Protein AF-0000000084485499 (afdb_homodimer)

InterPro domains:
  IPR005336 Mitochondrial pyruvate carrier [PF03650] (15-105)

Solvent-accessible surface area (backbone atoms only — not comparable to full-atom values): 11279 Å² total; per-residue (Å²): 114,69,62,60,54,50,49,53,51,50,48,50,62,62,28,68,67,45,47,49,42,67,71,29,65,80,43,48,49,31,56,44,50,41,38,48,33,54,26,46,53,68,48,66,79,50,66,47,87,4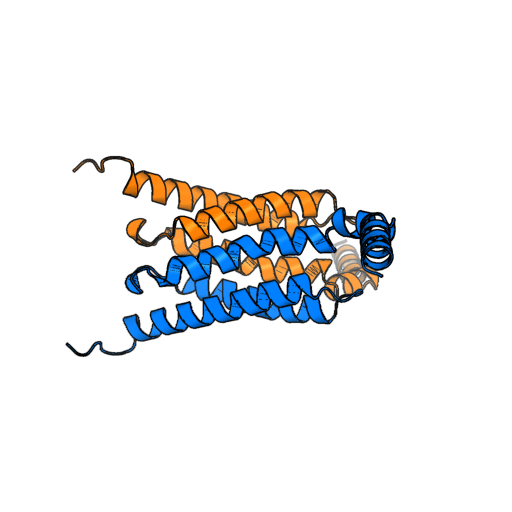0,57,55,65,58,48,37,53,28,49,32,54,33,20,54,53,44,27,53,48,21,65,68,38,89,76,64,32,63,65,37,24,52,41,23,49,51,26,30,53,38,29,50,52,51,46,48,44,36,45,46,66,74,72,37,86,72,84,122,113,69,62,60,55,50,49,52,50,51,48,50,62,62,28,69,68,46,49,50,43,69,72,29,63,79,43,48,48,32,56,44,51,40,38,48,33,52,27,46,53,67,49,64,80,50,65,49,88,40,59,55,65,58,47,36,52,26,49,32,54,32,21,54,53,44,28,54,47,21,64,68,40,90,75,65,32,63,67,35,25,52,40,22,50,49,26,28,54,38,29,50,53,52,47,50,44,35,45,47,66,73,71,37,87,73,82,122

pLDDT: mean 92.03, std 8.95, range [44.16, 98.88]

Nearest PDB structures (foldseek):
  3ncb-assembly1_A  TM=6.439E-01  e=5.372E+00  Homo sapiens
  3ncc-assembly1_A  TM=6.278E-01  e=5.372E+00  Homo sapiens
  3ncb-assembly1_A  TM=6.442E-01  e=5.372E+00  Homo sapiens
  3ncc-assembly1_A  TM=6.282E-01  e=5.372E+00  Homo sapiens

Foldseek 3Di:
DVVVVVVVVVCVCVPPVNVVCCVDCLNVVLVVLLVQLVVLVVCPPPQLVPQDLVVLVVLLVVLVVQLVVQCPDVPRRVSNNVSSVSSNVSSVVSNVSNCCVPPNDDDD/DVVVVVVVVVCVCVPPVNVVCCVDCLNVVLVVLLVQLVVLVVCPPPQLVPQDLVVLVVLLVVLVVQLVVQCPDVPRRVSNNVSSVSSNVSSVVSNVSNCCVPPNDDDD

Organism: NCBI:txid1629725

Radius of gyration: 21.31 Å; Cα contacts (8 Å, |Δi|>4): 234; chains: 2; bounding box: 69×62×53 Å

Structure (mmCIF, N/CA/C/O backbone):
data_AF-0000000084485499-model_v1
#
loop_
_entity.id
_entity.type
_entity.pdbx_description
1 polymer 'Mitochondrial pyruvate carrier'
#
loop_
_atom_site.group_PDB
_atom_site.id
_atom_site.type_symbol
_atom_site.label_atom_id
_atom_site.label_alt_id
_atom_site.label_comp_id
_atom_site.label_asym_id
_atom_site.label_entity_id
_atom_site.label_seq_id
_atom_site.pdbx_PDB_ins_code
_atom_site.Cartn_x
_atom_site.Cartn_y
_atom_site.Cartn_z
_atom_site.occupancy
_atom_site.B_iso_or_equiv
_atom_site.auth_seq_id
_atom_site.auth_comp_id
_atom_site.auth_asym_id
_atom_site.auth_atom_id
_atom_site.pdbx_PDB_model_num
ATOM 1 N N . MET A 1 1 ? -35.5 -26.719 9.531 1 59.72 1 MET A N 1
ATOM 2 C CA . MET A 1 1 ? -35 -26.078 8.328 1 59.72 1 MET A CA 1
ATOM 3 C C . MET A 1 1 ? -33.719 -25.281 8.641 1 59.72 1 MET A C 1
ATOM 5 O O . MET A 1 1 ? -32.781 -25.312 7.871 1 59.72 1 MET A O 1
ATOM 9 N N . SER A 1 2 ? -33.688 -24.703 9.836 1 73.06 2 SER A N 1
ATOM 10 C CA . SER A 1 2 ? -32.594 -23.859 10.305 1 73.06 2 SER A CA 1
ATOM 11 C C . SER A 1 2 ? -31.359 -24.703 10.648 1 73.06 2 SER A C 1
ATOM 13 O O . SER A 1 2 ? -30.234 -24.312 10.312 1 73.06 2 SER A O 1
ATOM 15 N N . ALA A 1 3 ? -31.656 -25.891 10.969 1 80.94 3 ALA A N 1
ATOM 16 C CA . ALA A 1 3 ? -30.562 -26.766 11.375 1 80.94 3 ALA A CA 1
ATOM 17 C C . ALA A 1 3 ? -29.766 -27.234 10.164 1 80.94 3 ALA A C 1
ATOM 19 O O . ALA A 1 3 ? -28.531 -27.328 10.219 1 80.94 3 ALA A O 1
ATOM 20 N N . ARG A 1 4 ? -30.469 -27.547 9.07 1 82.44 4 ARG A N 1
ATOM 21 C CA . ARG A 1 4 ? -29.812 -28 7.855 1 82.44 4 ARG A CA 1
ATOM 22 C C . ARG A 1 4 ? -28.938 -26.891 7.258 1 82.44 4 ARG A C 1
ATOM 24 O O . ARG A 1 4 ? -27.828 -27.156 6.805 1 82.44 4 ARG A O 1
ATOM 31 N N . LEU A 1 5 ? -29.531 -25.703 7.297 1 83.81 5 LEU A N 1
ATOM 32 C CA . LEU A 1 5 ? -28.75 -24.562 6.801 1 83.81 5 LEU A CA 1
ATOM 33 C C . LEU A 1 5 ? -27.516 -24.344 7.652 1 83.81 5 LEU A C 1
ATOM 35 O O . LEU A 1 5 ? -26.438 -24.062 7.121 1 83.81 5 LEU A O 1
ATOM 39 N N . GLY A 1 6 ? -27.578 -24.5 8.875 1 82.5 6 GLY A N 1
ATOM 40 C CA . GLY A 1 6 ? -26.438 -24.344 9.773 1 82.5 6 GLY A CA 1
ATOM 41 C C . GLY A 1 6 ? -25.344 -25.359 9.523 1 82.5 6 GLY A C 1
ATOM 42 O O . GLY A 1 6 ? -24.156 -25 9.523 1 82.5 6 GLY A O 1
ATOM 43 N N . ARG A 1 7 ? -25.766 -26.578 9.336 1 84.06 7 ARG A N 1
ATOM 44 C CA . ARG A 1 7 ? -24.781 -27.625 9.07 1 84.06 7 ARG A CA 1
ATOM 45 C C . ARG A 1 7 ? -24.078 -27.391 7.742 1 84.06 7 ARG A C 1
ATOM 47 O O . ARG A 1 7 ? -22.859 -27.609 7.633 1 84.06 7 ARG A O 1
ATOM 54 N N . LYS A 1 8 ? -24.797 -27.062 6.734 1 86.31 8 LYS A N 1
ATOM 55 C CA . LYS A 1 8 ? -24.219 -26.766 5.43 1 86.31 8 LYS A CA 1
ATOM 56 C C . LYS A 1 8 ? -23.156 -25.672 5.527 1 86.31 8 LYS A C 1
ATOM 58 O O . LYS A 1 8 ? -22.109 -25.75 4.879 1 86.31 8 LYS A O 1
ATOM 63 N N . LEU A 1 9 ? -23.5 -24.703 6.336 1 83.31 9 LEU A N 1
ATOM 64 C CA . LEU A 1 9 ? -22.562 -23.609 6.531 1 83.31 9 LEU A CA 1
ATOM 65 C C . LEU A 1 9 ? -21.281 -24.094 7.223 1 83.31 9 LEU A C 1
ATOM 67 O O . LEU A 1 9 ? -20.188 -23.734 6.824 1 83.31 9 LEU A O 1
ATOM 71 N N . VAL A 1 10 ? -21.547 -24.859 8.156 1 83.81 10 VAL A N 1
ATOM 72 C CA . VAL A 1 10 ? -20.422 -25.406 8.898 1 83.81 10 VAL A CA 1
ATOM 73 C C . VAL A 1 10 ? -19.578 -26.297 7.988 1 83.81 10 VAL A C 1
ATOM 75 O O . VAL A 1 10 ? -18.344 -26.25 8.031 1 83.81 10 VAL A O 1
ATOM 78 N N . ASP A 1 11 ? -20.188 -27.094 7.133 1 85.06 11 ASP A N 1
ATOM 79 C CA . ASP A 1 11 ? -19.484 -27.953 6.195 1 85.06 11 ASP A CA 1
ATOM 80 C C . ASP A 1 11 ? -18.703 -27.125 5.172 1 85.06 11 ASP A C 1
ATOM 82 O O . ASP A 1 11 ? -17.594 -27.5 4.789 1 85.06 11 ASP A O 1
ATOM 86 N N . HIS A 1 12 ? -19.344 -26.188 4.766 1 82.94 12 HIS A N 1
ATOM 87 C CA . HIS A 1 12 ? -18.656 -25.297 3.83 1 82.94 12 HIS A CA 1
ATOM 88 C C . HIS A 1 12 ? -17.406 -24.688 4.465 1 82.94 12 HIS A C 1
ATOM 90 O O . HIS A 1 12 ? -16.344 -24.672 3.852 1 82.94 12 HIS A O 1
ATOM 96 N N . LEU A 1 13 ? -17.531 -24.281 5.668 1 78.44 13 LEU A N 1
ATOM 97 C CA . LEU A 1 13 ? -16.422 -23.641 6.375 1 78.44 13 LEU A CA 1
ATOM 98 C C . LEU A 1 13 ? -15.312 -24.656 6.656 1 78.44 13 LEU A C 1
ATOM 100 O O . LEU A 1 13 ? -14.141 -24.281 6.73 1 78.44 13 LEU A O 1
ATOM 104 N N . LYS A 1 14 ? -15.711 -25.797 6.676 1 83.25 14 LYS A N 1
ATOM 105 C CA . LYS A 1 14 ? -14.734 -26.828 7 1 83.25 14 LYS A CA 1
ATOM 106 C C . LYS A 1 14 ? -14.211 -27.516 5.734 1 83.25 14 LYS A C 1
ATOM 108 O O . LYS A 1 14 ? -13.32 -28.359 5.801 1 83.25 14 LYS A O 1
ATOM 113 N N . SER A 1 15 ? -14.758 -27.141 4.73 1 87.31 15 SER A N 1
ATOM 114 C CA . SER A 1 15 ? -14.328 -27.766 3.486 1 87.31 15 SER A CA 1
ATOM 115 C C . SER A 1 15 ? -12.836 -27.531 3.236 1 87.31 15 SER A C 1
ATOM 117 O O . SER A 1 15 ? -12.266 -26.562 3.74 1 87.31 15 SER A O 1
ATOM 119 N N . LYS A 1 16 ? -12.18 -28.422 2.582 1 88.62 16 LYS A N 1
ATOM 120 C CA . LYS A 1 16 ? -10.766 -28.312 2.221 1 88.62 16 LYS A CA 1
ATOM 121 C C . LYS A 1 16 ? -10.5 -27.078 1.377 1 88.62 16 LYS A C 1
ATOM 123 O O . LYS A 1 16 ? -9.484 -26.406 1.556 1 88.62 16 LYS A O 1
ATOM 128 N N . GLU A 1 17 ? -11.414 -26.797 0.523 1 84.81 17 GLU A N 1
ATOM 129 C CA . GLU A 1 17 ? -11.281 -25.641 -0.339 1 84.81 17 GLU A CA 1
ATOM 130 C C . GLU A 1 17 ? -11.227 -24.344 0.481 1 84.81 17 GLU A C 1
ATOM 132 O O . GLU A 1 17 ? -10.391 -23.469 0.226 1 84.81 17 GLU A O 1
ATOM 137 N N . PHE A 1 18 ? -12.102 -24.281 1.41 1 83.31 18 PHE A N 1
ATOM 138 C CA . PHE A 1 18 ? -12.156 -23.094 2.256 1 83.31 18 PHE A CA 1
ATOM 139 C C . PHE A 1 18 ? -10.906 -22.984 3.129 1 83.31 18 PHE A C 1
ATOM 141 O O . PHE A 1 18 ? -10.328 -21.922 3.275 1 83.31 18 PHE A O 1
ATOM 148 N N . ARG A 1 19 ? -10.492 -23.984 3.666 1 83.62 19 ARG A N 1
ATOM 149 C CA . ARG A 1 19 ? -9.281 -24 4.48 1 83.62 19 ARG A CA 1
ATOM 150 C C . ARG A 1 19 ? -8.07 -23.578 3.66 1 83.62 19 ARG A C 1
ATOM 152 O O . ARG A 1 19 ? -7.238 -22.797 4.125 1 83.62 19 ARG A O 1
ATOM 159 N N . ASN A 1 20 ? -7.996 -24.062 2.484 1 87.31 20 ASN A N 1
ATOM 160 C CA . ASN A 1 20 ? -6.891 -23.703 1.608 1 87.31 20 ASN A CA 1
ATOM 161 C C . ASN A 1 20 ? -6.918 -22.219 1.26 1 87.31 20 ASN A C 1
ATOM 163 O O . ASN A 1 20 ? -5.871 -21.562 1.18 1 87.31 20 ASN A O 1
ATOM 167 N N . TYR A 1 21 ? -8.078 -21.797 1.002 1 84.5 21 TYR A N 1
ATOM 168 C CA . TYR A 1 21 ? -8.242 -20.375 0.732 1 84.5 21 TYR A CA 1
ATOM 169 C C . TYR A 1 21 ? -7.73 -19.547 1.899 1 84.5 21 TYR A C 1
ATOM 171 O O . TYR A 1 21 ? -6.961 -18.594 1.707 1 84.5 21 TYR A O 1
ATOM 179 N N . LEU A 1 22 ? -8.102 -19.938 3.117 1 84.94 22 LEU A N 1
ATOM 180 C CA . LEU A 1 22 ? -7.719 -19.203 4.316 1 84.94 22 LEU A CA 1
ATOM 181 C C . LEU A 1 22 ? -6.211 -19.266 4.539 1 84.94 22 LEU A C 1
ATOM 183 O O . LEU A 1 22 ? -5.625 -18.359 5.125 1 84.94 22 LEU A O 1
ATOM 187 N N . MET A 1 23 ? -5.641 -20.172 3.977 1 84.12 23 MET A N 1
ATOM 188 C CA . MET A 1 23 ? -4.207 -20.359 4.184 1 84.12 23 MET A CA 1
ATOM 189 C C . MET A 1 23 ? -3.414 -19.812 3 1 84.12 23 MET A C 1
ATOM 191 O O . MET A 1 23 ? -2.182 -19.844 2.998 1 84.12 23 MET A O 1
ATOM 195 N N . SER A 1 24 ? -4.176 -19.219 2.084 1 83.06 24 SER A N 1
ATOM 196 C CA . SER A 1 24 ? -3.498 -18.766 0.876 1 83.06 24 SER A CA 1
ATOM 197 C C . SER A 1 24 ? -3.232 -17.25 0.928 1 83.06 24 SER A C 1
ATOM 199 O O . SER A 1 24 ? -3.783 -16.547 1.776 1 83.06 24 SER A O 1
ATOM 201 N N . THR A 1 25 ? -2.416 -16.859 -0.043 1 81.25 25 THR A N 1
ATOM 202 C CA . THR A 1 25 ? -2.15 -15.438 -0.238 1 81.25 25 THR A CA 1
ATOM 203 C C . THR A 1 25 ? -3.371 -14.734 -0.828 1 81.25 25 THR A C 1
ATOM 205 O O . THR A 1 25 ? -3.486 -13.516 -0.753 1 81.25 25 THR A O 1
ATOM 208 N N . HIS A 1 26 ? -4.227 -15.531 -1.401 1 87.06 26 HIS A N 1
ATOM 209 C CA . HIS A 1 26 ? -5.438 -14.938 -1.954 1 87.06 26 HIS A CA 1
ATOM 210 C C . HIS A 1 26 ? -6.309 -14.344 -0.854 1 87.06 26 HIS A C 1
ATOM 212 O O . HIS A 1 26 ? -7.047 -13.383 -1.092 1 87.06 26 HIS A O 1
ATOM 218 N N . PHE A 1 27 ? -6.207 -14.891 0.377 1 89 27 PHE A N 1
ATOM 219 C CA . PHE A 1 27 ? -6.957 -14.375 1.515 1 89 27 PHE A CA 1
ATOM 220 C C . PHE A 1 27 ? -6.125 -13.367 2.303 1 89 27 PHE A C 1
ATOM 222 O O . PHE A 1 27 ? -6.566 -12.242 2.545 1 89 27 PHE A O 1
ATOM 229 N N . TRP A 1 28 ? -4.926 -13.656 2.625 1 89.31 28 TRP A N 1
ATOM 230 C CA . TRP A 1 28 ? -4.125 -12.859 3.551 1 89.31 28 TRP A CA 1
ATOM 231 C C . TRP A 1 28 ? -3.582 -11.609 2.865 1 89.31 28 TRP A C 1
ATOM 233 O O . TRP A 1 28 ? -3.344 -10.594 3.518 1 89.31 28 TRP A O 1
ATOM 243 N N . GLY A 1 29 ? -3.303 -11.664 1.586 1 89.94 29 GLY A N 1
ATOM 244 C CA . GLY A 1 29 ? -2.893 -10.477 0.854 1 89.94 29 GLY A CA 1
ATOM 245 C C . GLY A 1 29 ? -3.861 -9.32 1.006 1 89.94 29 GLY A C 1
ATOM 246 O O . GLY A 1 29 ? -3.5 -8.266 1.53 1 89.94 29 GLY A O 1
ATOM 247 N N . PRO A 1 30 ? -5.043 -9.625 0.679 1 94 30 PRO A N 1
ATOM 248 C CA . PRO A 1 30 ? -6.066 -8.586 0.828 1 94 30 PRO A CA 1
ATOM 249 C C . PRO A 1 30 ? -6.254 -8.141 2.277 1 94 30 PRO A C 1
ATOM 251 O O . PRO A 1 30 ? -6.461 -6.957 2.543 1 94 30 PRO A O 1
ATOM 254 N N . LEU A 1 31 ? -6.145 -9.047 3.143 1 92.19 31 LEU A N 1
ATOM 255 C CA . LEU A 1 31 ? -6.309 -8.695 4.551 1 92.19 31 LEU A CA 1
ATOM 256 C C . LEU A 1 31 ? -5.238 -7.707 4.992 1 92.19 31 LEU A C 1
ATOM 258 O O . LEU A 1 31 ? -5.535 -6.727 5.684 1 92.19 31 LEU A O 1
ATOM 262 N N . ALA A 1 32 ? -4.086 -7.922 4.602 1 92.19 32 ALA A N 1
ATOM 263 C CA . ALA A 1 32 ? -2.996 -7 4.91 1 92.19 32 ALA A CA 1
ATOM 264 C C . ALA A 1 32 ? -3.227 -5.641 4.262 1 92.19 32 ALA A C 1
ATOM 266 O O . ALA A 1 32 ? -2.939 -4.602 4.863 1 92.19 32 ALA A O 1
ATOM 267 N N . ASN A 1 33 ? -3.814 -5.641 3.129 1 96.81 33 ASN A N 1
ATOM 268 C CA . ASN A 1 33 ? -4.074 -4.41 2.389 1 96.81 33 ASN A CA 1
ATOM 269 C C . ASN A 1 33 ? -5.164 -3.574 3.055 1 96.81 33 ASN A C 1
ATOM 271 O O . ASN A 1 33 ? -5.176 -2.35 2.93 1 96.81 33 ASN A O 1
ATOM 275 N N . TRP A 1 34 ? -6.055 -4.152 3.789 1 98 34 TRP A N 1
ATOM 276 C CA . TRP A 1 34 ? -7.184 -3.441 4.387 1 98 34 TRP A CA 1
ATOM 277 C C . TRP A 1 34 ? -6.699 -2.408 5.398 1 98 34 TRP A C 1
ATOM 279 O O . TRP A 1 34 ? -7.387 -1.422 5.664 1 98 34 TRP A O 1
ATOM 289 N N . GLY A 1 35 ? -5.547 -2.619 5.953 1 97 35 GLY A N 1
ATOM 290 C CA . GLY A 1 35 ? -4.996 -1.628 6.863 1 97 35 GLY A CA 1
ATOM 291 C C . GLY A 1 35 ? -4.879 -0.248 6.246 1 97 35 GLY A C 1
ATOM 292 O O . GLY A 1 35 ? -5.047 0.762 6.934 1 97 35 GLY A O 1
ATOM 293 N N . ILE A 1 36 ? -4.676 -0.171 5.023 1 97.62 36 ILE A N 1
ATOM 294 C CA . ILE A 1 36 ? -4.387 1.087 4.344 1 97.62 36 ILE A CA 1
ATOM 295 C C . ILE A 1 36 ? -5.676 1.886 4.168 1 97.62 36 ILE A C 1
ATOM 297 O O . ILE A 1 36 ? -5.754 3.049 4.57 1 97.62 36 ILE A O 1
ATOM 301 N N . PRO A 1 37 ? -6.707 1.259 3.674 1 98.56 37 PRO A N 1
ATOM 302 C CA . PRO A 1 37 ? -7.926 2.061 3.553 1 98.56 37 PRO A CA 1
ATOM 303 C C . PRO A 1 37 ? -8.531 2.426 4.906 1 98.56 37 PRO A C 1
ATOM 305 O O . PRO A 1 37 ? -9.125 3.496 5.055 1 98.56 37 PRO A O 1
ATOM 308 N N . LEU A 1 38 ? -8.391 1.615 5.875 1 98.19 38 LEU A N 1
ATOM 309 C CA . LEU A 1 38 ? -8.867 1.962 7.207 1 98.19 38 LEU A CA 1
ATOM 310 C C . LEU A 1 38 ? -8.102 3.158 7.766 1 98.19 38 LEU A C 1
ATOM 312 O O . LEU A 1 38 ? -8.703 4.066 8.352 1 98.19 38 LEU A O 1
ATOM 316 N N . ALA A 1 39 ? -6.855 3.148 7.574 1 98.12 39 ALA A N 1
ATOM 317 C CA . ALA A 1 39 ? -6.047 4.285 8.008 1 98.12 39 ALA A CA 1
ATOM 318 C C . ALA A 1 39 ? -6.434 5.551 7.246 1 98.12 39 ALA A C 1
ATOM 320 O O . ALA A 1 39 ? -6.504 6.637 7.828 1 98.12 39 ALA A O 1
ATOM 321 N N . ALA A 1 40 ? -6.648 5.426 5.949 1 98.5 40 ALA A N 1
ATOM 322 C CA . ALA A 1 40 ? -7.043 6.574 5.141 1 98.5 40 ALA A CA 1
ATOM 323 C C . ALA A 1 40 ? -8.359 7.168 5.629 1 98.5 40 ALA A C 1
ATOM 325 O O . ALA A 1 40 ? -8.492 8.391 5.75 1 98.5 40 ALA A O 1
ATOM 326 N N . ILE A 1 41 ? -9.305 6.352 5.918 1 98.5 41 ILE A N 1
ATOM 327 C CA . ILE A 1 41 ? -10.609 6.789 6.398 1 98.5 41 ILE A CA 1
ATOM 328 C C . ILE A 1 41 ? -10.469 7.426 7.777 1 98.5 41 ILE A C 1
ATOM 330 O O . ILE A 1 41 ? -11.055 8.469 8.047 1 98.5 41 ILE A O 1
ATOM 334 N N . ALA A 1 42 ? -9.695 6.84 8.586 1 97.88 42 ALA A N 1
ATOM 335 C CA . ALA A 1 42 ? -9.461 7.398 9.914 1 97.88 42 ALA A CA 1
ATOM 336 C C . ALA A 1 42 ? -8.828 8.781 9.82 1 97.88 42 ALA A C 1
ATOM 338 O O . ALA A 1 42 ? -9.016 9.617 10.719 1 97.88 42 ALA A O 1
ATOM 339 N N . ASP A 1 43 ? -8.148 9.109 8.766 1 97.75 43 ASP A N 1
ATOM 340 C CA . ASP A 1 43 ? -7.461 10.383 8.57 1 97.75 43 ASP A CA 1
ATOM 341 C C . ASP A 1 43 ? -8.406 11.445 8.016 1 97.75 43 ASP A C 1
ATOM 343 O O . ASP A 1 43 ? -8.023 12.602 7.855 1 97.75 43 ASP A O 1
ATOM 347 N N . PHE A 1 44 ? -9.68 11.102 7.777 1 97 44 PHE A N 1
ATOM 348 C CA . PHE A 1 44 ? -10.633 12.062 7.23 1 97 44 PHE A CA 1
ATOM 349 C C . PHE A 1 44 ? -10.883 13.195 8.219 1 97 44 PHE A C 1
ATOM 351 O O . PHE A 1 44 ? -11.203 14.312 7.816 1 97 44 PHE A O 1
ATOM 358 N N . ARG A 1 45 ? -10.672 12.984 9.438 1 95.75 45 ARG A N 1
ATOM 359 C CA . ARG A 1 45 ? -10.984 13.984 10.453 1 95.75 45 ARG A CA 1
ATOM 360 C C . ARG A 1 45 ? -9.812 14.93 10.68 1 95.75 45 ARG A C 1
ATOM 362 O O . ARG A 1 45 ? -9.945 15.945 11.352 1 95.75 45 ARG A O 1
ATOM 369 N N . ASN A 1 46 ? -8.703 14.555 10.117 1 96.38 46 ASN A N 1
ATOM 370 C CA . ASN A 1 46 ? -7.531 15.414 10.266 1 96.38 46 ASN A CA 1
ATOM 371 C C . ASN A 1 46 ? -7.656 16.672 9.414 1 96.38 46 ASN A C 1
ATOM 373 O O . ASN A 1 46 ? -8.352 16.672 8.391 1 96.38 46 ASN A O 1
ATOM 377 N N . ASP A 1 47 ? -7.004 17.75 9.859 1 97.19 47 ASP A N 1
ATOM 378 C CA . ASP A 1 47 ? -6.875 18.938 9.039 1 97.19 47 ASP A CA 1
ATOM 379 C C . ASP A 1 47 ? -6.184 18.625 7.711 1 97.19 47 ASP A C 1
ATOM 381 O O . ASP A 1 47 ? -5.203 17.875 7.68 1 97.19 47 ASP A O 1
ATOM 385 N N . PRO A 1 48 ? -6.688 19.172 6.598 1 97.12 48 PRO A N 1
ATOM 386 C CA . PRO A 1 48 ? -6.121 18.859 5.281 1 97.12 48 PRO A CA 1
ATOM 387 C C . PRO A 1 48 ? -4.672 19.328 5.141 1 97.12 48 PRO A C 1
ATOM 389 O O . PRO A 1 48 ? -3.949 18.844 4.266 1 97.12 48 PRO A O 1
ATOM 392 N N . LYS A 1 49 ? -4.258 20.234 5.961 1 95.38 49 LYS A N 1
ATOM 393 C CA . LYS A 1 49 ? -2.879 20.703 5.883 1 95.38 49 LYS A CA 1
ATOM 394 C C . LYS A 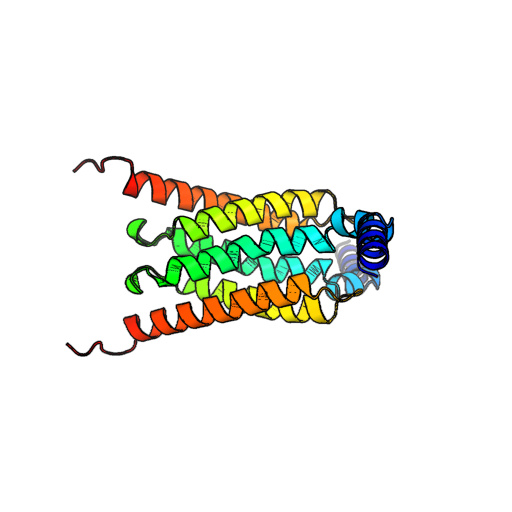1 49 ? -1.896 19.578 6.199 1 95.38 49 LYS A C 1
ATOM 396 O O . LYS A 1 49 ? -0.704 19.688 5.906 1 95.38 49 LYS A O 1
ATOM 401 N N . PHE A 1 50 ? -2.363 18.453 6.777 1 95 50 PHE A N 1
ATOM 402 C CA . PHE A 1 50 ? -1.488 17.375 7.199 1 95 50 PHE A CA 1
ATOM 403 C C . PHE A 1 50 ? -1.421 16.281 6.137 1 95 50 PHE A C 1
ATOM 405 O O . PHE A 1 50 ? -0.684 15.305 6.281 1 95 50 PHE A O 1
ATOM 412 N N . ILE A 1 51 ? -2.098 16.438 5.094 1 96.81 51 ILE A N 1
ATOM 413 C CA . ILE A 1 51 ? -2.146 15.406 4.066 1 96.81 51 ILE A CA 1
ATOM 414 C C . ILE A 1 51 ? -0.882 15.461 3.213 1 96.81 51 ILE A C 1
ATOM 416 O O . ILE A 1 51 ? -0.497 16.531 2.738 1 96.81 51 ILE A O 1
ATOM 420 N N . SER A 1 52 ? -0.228 14.312 3.033 1 97.38 52 SER A N 1
ATOM 421 C CA . SER A 1 52 ? 0.872 14.219 2.078 1 97.38 52 SER A CA 1
ATOM 422 C C . SER A 1 52 ? 0.356 13.977 0.663 1 97.38 52 SER A C 1
ATOM 424 O O . SER A 1 52 ? -0.14 12.898 0.351 1 97.38 52 SER A O 1
ATOM 426 N N . GLY A 1 53 ? 0.562 14.945 -0.189 1 96.88 53 GLY A N 1
ATOM 427 C CA . GLY A 1 53 ? 0.142 14.797 -1.573 1 96.88 53 GLY A CA 1
ATOM 428 C C . GLY A 1 53 ? 0.871 13.688 -2.303 1 96.88 53 GLY A C 1
ATOM 429 O O . GLY A 1 53 ? 0.264 12.945 -3.074 1 96.88 53 GLY A O 1
ATOM 430 N N . LYS A 1 54 ? 2.129 13.562 -2.023 1 97.06 54 LYS A N 1
ATOM 431 C CA . LYS A 1 54 ? 2.949 12.539 -2.664 1 97.06 54 LYS A CA 1
ATOM 432 C C . LYS A 1 54 ? 2.463 11.141 -2.301 1 97.06 54 LYS A C 1
ATOM 434 O O . LYS A 1 54 ? 2.26 10.305 -3.182 1 97.06 54 LYS A O 1
ATOM 439 N N . MET A 1 55 ? 2.268 10.891 -1.021 1 98.19 55 MET A N 1
ATOM 440 C CA . MET A 1 55 ? 1.815 9.586 -0.559 1 98.19 55 MET A CA 1
ATOM 441 C C . MET A 1 55 ? 0.412 9.281 -1.072 1 98.19 55 MET A C 1
ATOM 443 O O . MET A 1 55 ? 0.126 8.156 -1.481 1 98.19 55 MET A O 1
ATOM 447 N N . THR A 1 56 ? -0.464 10.273 -1.068 1 98.69 56 THR A N 1
ATOM 448 C CA . THR A 1 56 ? -1.838 10.094 -1.523 1 98.69 56 THR A CA 1
ATOM 449 C C . THR A 1 56 ? -1.872 9.719 -3.002 1 98.69 56 THR A C 1
ATOM 451 O O . THR A 1 56 ? -2.578 8.789 -3.395 1 98.69 56 THR A O 1
ATOM 454 N N . VAL A 1 57 ? -1.085 10.43 -3.805 1 98.44 57 VAL A N 1
ATOM 455 C CA . VAL A 1 57 ? -1.026 10.117 -5.227 1 98.44 57 VAL A CA 1
ATOM 456 C C . VAL A 1 57 ? -0.469 8.703 -5.426 1 98.44 57 VAL A C 1
ATOM 458 O O . VAL A 1 57 ? -1.001 7.926 -6.219 1 98.44 57 VAL A O 1
ATOM 461 N N . ALA A 1 58 ? 0.539 8.359 -4.719 1 98.12 58 ALA A N 1
ATOM 462 C CA . ALA A 1 58 ? 1.125 7.027 -4.812 1 98.12 58 ALA A CA 1
ATOM 463 C C . ALA A 1 58 ? 0.098 5.953 -4.473 1 98.12 58 ALA A C 1
ATOM 465 O O . ALA A 1 58 ? -0.003 4.938 -5.168 1 98.12 58 ALA A O 1
ATOM 466 N N . LEU A 1 59 ? -0.698 6.203 -3.469 1 98.75 59 LEU A N 1
ATOM 467 C CA . LEU A 1 59 ? -1.67 5.211 -3.018 1 98.75 59 LEU A CA 1
ATOM 468 C C . LEU A 1 59 ? -2.848 5.129 -3.982 1 98.75 59 LEU A C 1
ATOM 470 O O . LEU A 1 59 ? -3.438 4.062 -4.156 1 98.75 59 LEU A O 1
ATOM 474 N N . CYS A 1 60 ? -3.182 6.211 -4.613 1 98.62 60 CYS A N 1
ATOM 475 C CA . CYS A 1 60 ? -4.195 6.176 -5.66 1 98.62 60 CYS A CA 1
ATOM 476 C C . CYS A 1 60 ? -3.746 5.305 -6.824 1 98.62 60 CYS A C 1
ATOM 478 O O . CYS A 1 60 ? -4.488 4.426 -7.273 1 98.62 60 CYS A O 1
ATOM 480 N N . LEU A 1 61 ? -2.576 5.52 -7.273 1 98 61 LEU A N 1
ATOM 481 C CA . LEU A 1 61 ? -2.051 4.754 -8.398 1 98 61 LEU A CA 1
ATOM 482 C C . LEU A 1 61 ? -1.911 3.279 -8.031 1 98 61 LEU A C 1
ATOM 484 O O . LEU A 1 61 ? -2.299 2.402 -8.805 1 98 61 LEU A O 1
ATOM 488 N N . TYR A 1 62 ? -1.399 3.098 -6.824 1 98.12 62 TYR A N 1
ATOM 489 C CA . TYR A 1 62 ? -1.272 1.747 -6.289 1 98.12 62 TYR A CA 1
ATOM 490 C C . TYR A 1 62 ? -2.613 1.025 -6.305 1 98.12 62 TYR A C 1
ATOM 492 O O . TYR A 1 62 ? -2.717 -0.097 -6.805 1 98.12 62 TYR A O 1
ATOM 500 N N . SER A 1 63 ? -3.639 1.701 -5.852 1 98.75 63 SER A N 1
ATOM 501 C CA . SER A 1 63 ? -4.953 1.078 -5.738 1 98.75 63 SER A CA 1
ATOM 502 C C . SER A 1 63 ? -5.582 0.862 -7.113 1 98.75 63 SER A C 1
ATOM 504 O O . SER A 1 63 ? -6.211 -0.168 -7.359 1 98.75 63 SER A O 1
ATOM 506 N N . ALA A 1 64 ? -5.43 1.72 -8.008 1 98.31 64 ALA A N 1
ATOM 507 C CA . ALA A 1 64 ? -5.965 1.562 -9.359 1 98.31 64 ALA A CA 1
ATOM 508 C C . ALA A 1 64 ? -5.348 0.353 -10.055 1 98.31 64 ALA A C 1
ATOM 510 O O . ALA A 1 64 ? -6.062 -0.464 -10.641 1 98.31 64 ALA A O 1
ATOM 511 N N . MET A 1 65 ? -4.121 0.185 -9.922 1 96.75 65 MET A N 1
ATOM 512 C CA . MET A 1 65 ? -3.43 -0.929 -10.562 1 96.75 65 MET A CA 1
ATOM 513 C C . MET A 1 65 ? -3.846 -2.258 -9.945 1 96.75 65 MET A C 1
ATOM 515 O O . MET A 1 65 ? -4.074 -3.236 -10.656 1 96.75 65 MET A O 1
ATOM 519 N N . PHE A 1 66 ? -4.031 -2.217 -8.672 1 97.31 66 PHE A N 1
ATOM 520 C CA . PHE A 1 66 ? -4.32 -3.488 -8.023 1 97.31 66 PHE A CA 1
ATOM 521 C C . PHE A 1 66 ? -5.789 -3.859 -8.188 1 97.31 66 PHE A C 1
ATOM 523 O O . PHE A 1 66 ? -6.156 -5.027 -8.062 1 97.31 66 PHE A O 1
ATOM 530 N N . MET A 1 67 ? -6.586 -2.867 -8.469 1 97.94 67 MET A N 1
ATOM 531 C CA . MET A 1 67 ? -7.941 -3.223 -8.875 1 97.94 67 MET A CA 1
ATOM 532 C C . MET A 1 67 ? -7.926 -3.996 -10.195 1 97.94 67 MET A C 1
ATOM 534 O O . MET A 1 67 ? -8.617 -5.004 -10.336 1 97.94 67 MET A O 1
ATOM 538 N N . ARG A 1 68 ? -7.203 -3.484 -11.117 1 95.56 68 ARG A N 1
ATOM 539 C CA . ARG A 1 68 ? -7.105 -4.203 -12.383 1 95.56 68 ARG A CA 1
ATOM 540 C C . ARG A 1 68 ? -6.547 -5.605 -12.172 1 95.56 68 ARG A C 1
ATOM 542 O O . ARG A 1 68 ? -7.086 -6.582 -12.703 1 95.56 68 ARG A O 1
ATOM 549 N N . PHE A 1 69 ? -5.457 -5.738 -11.352 1 92.88 69 PHE A N 1
ATOM 550 C CA . PHE A 1 69 ? -4.855 -7.035 -11.062 1 92.88 69 PHE A CA 1
ATOM 551 C C . PHE A 1 69 ? -5.875 -7.984 -10.445 1 92.88 69 PHE A C 1
ATOM 553 O O . PHE A 1 69 ? -5.973 -9.141 -10.852 1 92.88 69 PHE A O 1
ATOM 560 N N . ALA A 1 70 ? -6.617 -7.484 -9.547 1 95.31 70 ALA A N 1
ATOM 561 C CA . ALA A 1 70 ? -7.594 -8.297 -8.828 1 95.31 70 ALA A CA 1
ATOM 562 C C . ALA A 1 70 ? -8.695 -8.789 -9.766 1 95.31 70 ALA A C 1
ATOM 564 O O . ALA A 1 70 ? -9.227 -9.891 -9.586 1 95.31 70 ALA A O 1
ATOM 565 N N . TRP A 1 71 ? -8.945 -8 -10.734 1 95.31 71 TRP A N 1
ATOM 566 C CA . TRP A 1 71 ? -10 -8.312 -11.695 1 95.31 71 TRP A CA 1
ATOM 567 C C . TRP A 1 71 ? -9.531 -9.375 -12.688 1 95.31 71 TRP A C 1
ATOM 569 O O . TRP A 1 71 ? -10.305 -10.266 -13.07 1 95.31 71 TRP A O 1
ATOM 579 N N . VAL A 1 72 ? -8.211 -9.375 -13.031 1 92.56 72 VAL A N 1
ATOM 580 C CA . VAL A 1 72 ? -7.785 -10.203 -14.148 1 92.56 72 VAL A CA 1
ATOM 581 C C . VAL A 1 72 ? -7.086 -11.461 -13.633 1 92.56 72 VAL A C 1
ATOM 583 O O . VAL A 1 72 ? -6.902 -12.422 -14.375 1 92.56 72 VAL A O 1
ATOM 586 N N . VAL A 1 73 ? -6.668 -11.523 -12.391 1 87.12 73 VAL A N 1
ATOM 587 C CA . VAL A 1 73 ? -5.969 -12.688 -11.844 1 87.12 73 VAL A CA 1
ATOM 588 C C . VAL A 1 73 ? -6.898 -13.898 -11.844 1 87.12 73 VAL A C 1
ATOM 590 O O . VAL A 1 73 ? -8.125 -13.75 -11.812 1 87.12 73 VAL A O 1
ATOM 593 N N . GLN A 1 74 ? -6.195 -15.062 -11.984 1 86.44 74 GLN A N 1
ATOM 594 C CA . GLN A 1 74 ? -6.957 -16.312 -11.953 1 86.44 74 GLN A CA 1
ATOM 595 C C . GLN A 1 74 ? -6.539 -17.172 -10.766 1 86.44 74 GLN A C 1
ATOM 597 O O . GLN A 1 74 ? -5.379 -17.578 -10.664 1 86.44 74 GLN A O 1
ATOM 602 N N . PRO A 1 75 ? -7.66 -17.484 -9.812 1 89.25 75 PRO A N 1
ATOM 603 C CA . PRO A 1 75 ? -9.047 -17 -9.805 1 89.25 75 PRO A CA 1
ATOM 604 C C . PRO A 1 75 ? -9.164 -15.523 -9.453 1 89.25 75 PRO A C 1
ATOM 606 O O . PRO A 1 75 ? -8.25 -14.953 -8.844 1 89.25 75 PRO A O 1
ATOM 609 N N . GLN A 1 76 ? -10.273 -14.984 -9.875 1 92.56 76 GLN A N 1
ATOM 610 C CA . GLN A 1 76 ? -10.547 -13.594 -9.547 1 92.56 76 GLN A CA 1
ATOM 611 C C . GLN A 1 76 ? -10.547 -13.375 -8.031 1 92.56 76 GLN A C 1
ATOM 613 O O . GLN A 1 76 ? -11.094 -14.188 -7.281 1 92.56 76 GLN A O 1
ATOM 618 N N . ASN A 1 77 ? -9.938 -12.328 -7.605 1 95.06 77 ASN A N 1
ATOM 619 C CA . ASN A 1 77 ? -9.859 -12.031 -6.18 1 95.06 77 ASN A CA 1
ATOM 620 C C . ASN A 1 77 ? -10.734 -10.836 -5.80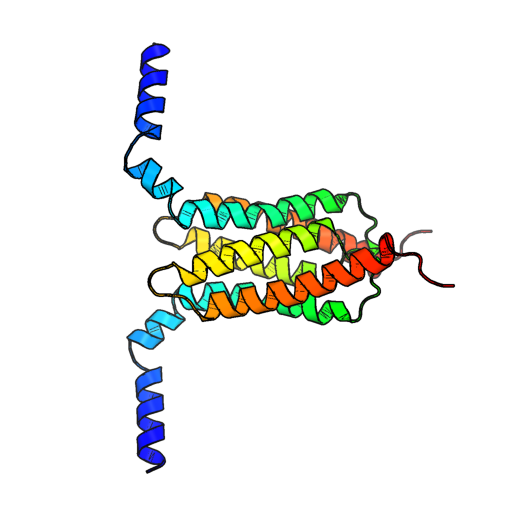5 1 95.06 77 ASN A C 1
ATOM 622 O O . ASN A 1 77 ? -10.266 -9.703 -5.762 1 95.06 77 ASN A O 1
ATOM 626 N N . MET A 1 78 ? -11.938 -10.992 -5.453 1 95.81 78 MET A N 1
ATOM 627 C CA . MET A 1 78 ? -12.891 -9.914 -5.203 1 95.81 78 MET A CA 1
ATO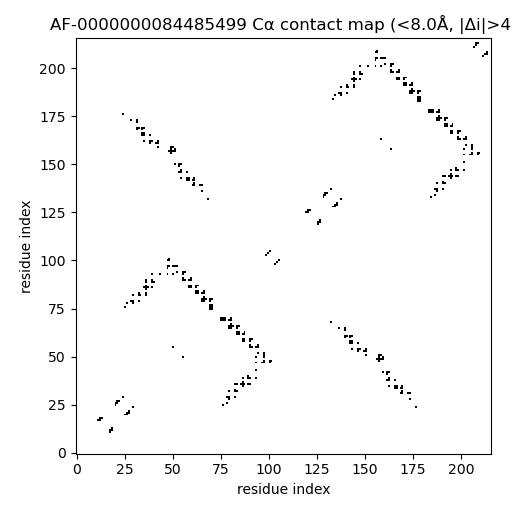M 628 C C . MET A 1 78 ? -12.633 -9.258 -3.85 1 95.81 78 MET A C 1
ATOM 630 O O . MET A 1 78 ? -12.984 -8.094 -3.639 1 95.81 78 MET A O 1
ATOM 634 N N . LEU A 1 79 ? -12.039 -10.023 -2.943 1 95.38 79 LEU A N 1
ATOM 635 C CA . LEU A 1 79 ? -11.648 -9.422 -1.677 1 95.38 79 LEU A CA 1
ATOM 636 C C . LEU A 1 79 ? -10.586 -8.344 -1.894 1 95.38 79 LEU A C 1
ATOM 638 O O . LEU A 1 79 ? -10.672 -7.258 -1.315 1 95.38 79 LEU A O 1
ATOM 642 N N . LEU A 1 80 ? -9.641 -8.594 -2.744 1 96.81 80 LEU A N 1
ATOM 643 C CA . LEU A 1 80 ? -8.602 -7.625 -3.08 1 96.81 80 LEU A CA 1
ATOM 644 C C . LEU A 1 80 ? -9.188 -6.449 -3.85 1 96.81 80 LEU A C 1
ATOM 646 O O . LEU A 1 80 ? -8.836 -5.297 -3.594 1 96.81 80 LEU A O 1
ATOM 650 N N . PHE A 1 81 ? -10.078 -6.777 -4.75 1 98.31 81 PHE A N 1
ATOM 651 C CA . PHE A 1 81 ? -10.695 -5.715 -5.539 1 98.31 81 PHE A CA 1
ATOM 652 C C . PHE A 1 81 ? -11.445 -4.742 -4.637 1 98.31 81 PHE A C 1
ATOM 654 O O . PHE A 1 81 ? -11.281 -3.525 -4.758 1 98.31 81 PHE A O 1
ATOM 661 N N . THR A 1 82 ? -12.203 -5.266 -3.723 1 98.44 82 THR A N 1
ATOM 662 C CA . THR A 1 82 ? -13.008 -4.418 -2.85 1 98.44 82 THR A CA 1
ATOM 663 C C . THR A 1 82 ? -12.117 -3.611 -1.909 1 98.44 82 THR A C 1
ATOM 665 O O . THR A 1 82 ? -12.406 -2.445 -1.623 1 98.44 82 THR A O 1
ATOM 668 N N . CYS A 1 83 ? -11.078 -4.176 -1.49 1 98.44 83 CYS A N 1
ATOM 669 C CA . CYS A 1 83 ? -10.125 -3.475 -0.64 1 98.44 83 CYS A CA 1
ATOM 670 C C . CYS A 1 83 ? -9.531 -2.273 -1.364 1 98.44 83 CYS A C 1
ATOM 672 O O . CYS A 1 83 ? -9.562 -1.154 -0.848 1 98.44 83 CYS A O 1
ATOM 674 N N . HIS A 1 84 ? -9.102 -2.488 -2.564 1 98.69 84 HIS A N 1
ATOM 675 C CA . HIS A 1 84 ? -8.461 -1.411 -3.307 1 98.69 84 HIS A CA 1
ATOM 676 C C . HIS A 1 84 ? -9.484 -0.417 -3.838 1 98.69 84 HIS A C 1
ATOM 678 O O . HIS A 1 84 ? -9.195 0.776 -3.957 1 98.69 84 HIS A O 1
ATOM 684 N N . PHE A 1 85 ? -10.68 -0.83 -4.094 1 98.81 85 PHE A N 1
ATOM 685 C CA . PHE A 1 85 ? -11.75 0.1 -4.43 1 98.81 85 PHE A CA 1
ATOM 686 C C . PHE A 1 85 ? -12.023 1.053 -3.271 1 98.81 85 PHE A C 1
ATOM 688 O O . PHE A 1 85 ? -12.117 2.266 -3.467 1 98.81 85 PHE A O 1
ATOM 695 N N . THR A 1 86 ? -12.125 0.497 -2.127 1 98.81 86 THR A N 1
ATOM 696 C CA . THR A 1 86 ? -12.32 1.303 -0.929 1 98.81 86 THR A CA 1
ATOM 697 C C . THR A 1 86 ? -11.148 2.258 -0.717 1 98.81 86 THR A C 1
ATOM 699 O O . THR A 1 86 ? -11.352 3.443 -0.438 1 98.81 86 THR A O 1
ATOM 702 N N . ASN A 1 87 ? -9.969 1.737 -0.869 1 98.81 87 ASN A N 1
ATOM 703 C CA . ASN A 1 87 ? -8.789 2.588 -0.71 1 98.81 87 ASN A CA 1
ATOM 704 C C . ASN A 1 87 ? -8.773 3.713 -1.74 1 98.81 87 ASN A C 1
ATOM 706 O O . ASN A 1 87 ? -8.438 4.852 -1.413 1 98.81 87 ASN A O 1
ATOM 710 N N . GLU A 1 88 ? -9.086 3.373 -2.949 1 98.88 88 GLU A N 1
ATOM 711 C CA . GLU A 1 88 ? -9.102 4.371 -4.012 1 98.88 88 GLU A CA 1
ATOM 712 C C . GLU A 1 88 ? -10.078 5.504 -3.693 1 98.88 88 GLU A C 1
ATOM 714 O O . GLU A 1 88 ? -9.734 6.68 -3.818 1 98.88 88 GLU A O 1
ATOM 719 N N . CYS A 1 89 ? -11.227 5.137 -3.252 1 98.88 89 CYS A N 1
ATOM 720 C CA . CYS A 1 89 ? -12.219 6.133 -2.883 1 98.88 89 CYS A CA 1
ATOM 721 C C . CYS A 1 89 ? -11.727 6.996 -1.728 1 98.88 89 CYS A C 1
ATOM 723 O O . CYS A 1 89 ? -11.844 8.227 -1.773 1 98.88 89 CYS A O 1
ATOM 725 N N . ALA A 1 90 ? -11.18 6.371 -0.75 1 98.88 90 ALA A N 1
ATOM 726 C CA . ALA A 1 90 ? -10.672 7.098 0.408 1 98.88 90 ALA A CA 1
ATOM 727 C C . ALA A 1 90 ? -9.531 8.039 0.009 1 98.88 90 ALA A C 1
ATOM 729 O O . ALA A 1 90 ? -9.492 9.195 0.436 1 98.88 90 ALA A O 1
ATOM 730 N N . GLN A 1 91 ? -8.656 7.574 -0.832 1 98.81 91 GLN A N 1
ATOM 731 C CA . GLN A 1 91 ? -7.512 8.383 -1.236 1 98.81 91 GLN A CA 1
ATOM 732 C C . GLN A 1 91 ? -7.938 9.523 -2.154 1 98.81 91 GLN A C 1
ATOM 734 O O . GLN A 1 91 ? -7.375 10.617 -2.098 1 98.81 91 GLN A O 1
ATOM 739 N N . LEU A 1 92 ? -8.891 9.289 -2.992 1 98.81 92 LEU A N 1
ATOM 740 C CA . LEU A 1 92 ? -9.398 10.367 -3.834 1 98.81 92 LEU A CA 1
ATOM 741 C C . LEU A 1 92 ? -10.047 11.461 -2.988 1 98.81 92 LEU A C 1
ATOM 743 O O . LEU A 1 92 ? -9.914 12.648 -3.299 1 98.81 92 LEU A O 1
ATOM 747 N N . THR A 1 93 ? -10.727 11.039 -2.006 1 98.75 93 THR A N 1
ATOM 748 C CA . THR A 1 93 ? -11.273 12.008 -1.063 1 98.75 93 THR A CA 1
ATOM 749 C C . THR A 1 93 ? -10.156 12.82 -0.417 1 98.75 93 THR A C 1
ATOM 751 O O . THR A 1 93 ? -10.227 14.047 -0.353 1 98.75 93 THR A O 1
ATOM 754 N N . GLN A 1 94 ? -9.125 12.141 0.064 1 98.62 94 GLN A N 1
ATOM 755 C CA . GLN A 1 94 ? -7.973 12.82 0.647 1 98.62 94 GLN A CA 1
ATOM 756 C C . GLN A 1 94 ? -7.32 13.758 -0.362 1 98.62 94 GLN A C 1
ATOM 758 O O . GLN A 1 94 ? -6.891 14.859 -0.007 1 98.62 94 GLN A O 1
ATOM 763 N N . LEU A 1 95 ? -7.25 13.336 -1.579 1 98.44 95 LEU A N 1
ATOM 764 C CA . LEU A 1 95 ? -6.633 14.148 -2.621 1 98.44 95 LEU A CA 1
ATOM 765 C C . LEU A 1 95 ? -7.449 15.414 -2.887 1 98.44 95 LEU A C 1
ATOM 767 O O . LEU A 1 95 ? -6.887 16.484 -3.074 1 98.44 95 LEU A O 1
ATOM 771 N N . THR A 1 96 ? -8.672 15.266 -2.898 1 98.56 96 THR A N 1
ATOM 772 C CA . THR A 1 96 ? -9.562 16.406 -3.072 1 98.56 96 THR A CA 1
ATOM 773 C C . THR A 1 96 ? -9.398 17.391 -1.92 1 98.56 96 THR A C 1
ATOM 775 O O . THR A 1 96 ? -9.258 18.594 -2.143 1 98.56 96 THR A O 1
ATOM 778 N N . ARG A 1 97 ? -9.422 16.938 -0.732 1 98.06 97 ARG A N 1
ATOM 779 C CA . ARG A 1 97 ? -9.195 17.766 0.441 1 98.06 97 ARG A CA 1
ATOM 780 C C . ARG A 1 97 ? -7.852 18.484 0.35 1 98.06 97 ARG A C 1
ATOM 782 O O . ARG A 1 97 ? -7.754 19.672 0.665 1 98.06 97 ARG A O 1
ATOM 789 N N . PHE A 1 98 ? -6.855 17.766 -0.065 1 97.81 98 PHE A N 1
ATOM 790 C CA . PHE A 1 98 ? -5.516 18.328 -0.243 1 97.81 98 PHE A CA 1
ATOM 791 C C . PHE A 1 98 ? -5.535 19.469 -1.25 1 97.81 98 PHE A C 1
ATOM 793 O O . PHE A 1 98 ? -5.031 20.562 -0.97 1 97.81 98 PHE A O 1
ATOM 800 N N . CYS A 1 99 ? -6.16 19.25 -2.369 1 97.81 99 CYS A N 1
ATOM 801 C CA . CYS A 1 99 ? -6.184 20.234 -3.445 1 97.81 99 CYS A CA 1
ATOM 802 C C . CYS A 1 99 ? -7.004 21.453 -3.049 1 97.81 99 CYS A C 1
ATOM 804 O O . CYS A 1 99 ? -6.605 22.594 -3.326 1 97.81 99 CYS A O 1
ATOM 806 N N . MET A 1 100 ? -8.117 21.25 -2.416 1 97.25 100 MET A N 1
ATOM 807 C CA . MET A 1 100 ? -8.953 22.359 -1.967 1 97.25 100 MET A CA 1
ATOM 808 C C . MET A 1 100 ? -8.188 23.25 -0.986 1 97.25 100 MET A C 1
ATOM 810 O O . MET A 1 100 ? -8.281 24.469 -1.051 1 97.25 100 MET A O 1
ATOM 814 N N . TYR A 1 101 ? -7.449 22.656 -0.177 1 96.19 101 TYR A N 1
ATOM 815 C CA . TYR A 1 101 ? -6.703 23.391 0.842 1 96.19 101 TYR A CA 1
ATOM 816 C C . TYR A 1 101 ? -5.555 24.172 0.22 1 96.19 101 TYR A C 1
ATOM 818 O O . TYR A 1 101 ? -5.32 25.328 0.576 1 96.19 101 TYR A O 1
ATOM 826 N N . HIS A 1 102 ? -4.906 23.594 -0.746 1 95.88 102 HIS A N 1
ATOM 827 C CA . HIS A 1 102 ? -3.65 24.172 -1.211 1 95.88 102 HIS A CA 1
ATOM 828 C C . HIS A 1 102 ? -3.861 25.016 -2.465 1 95.88 102 HIS A C 1
ATOM 830 O O . HIS A 1 102 ? -3.109 25.969 -2.717 1 95.88 102 HIS A O 1
ATOM 836 N N . TYR A 1 103 ? -4.852 24.75 -3.148 1 95.31 103 TYR A N 1
ATOM 837 C CA . TYR A 1 103 ? -4.887 25.375 -4.469 1 95.31 103 TYR A CA 1
ATOM 838 C C . TYR A 1 103 ? -6.172 26.156 -4.668 1 95.31 103 TYR A C 1
ATOM 840 O O . TYR A 1 103 ? -6.32 26.875 -5.66 1 95.31 103 TYR A O 1
ATOM 848 N N . ILE A 1 104 ? -7.105 26 -3.816 1 91.94 104 ILE A N 1
ATOM 849 C CA . ILE A 1 104 ? -8.336 26.781 -3.895 1 91.94 104 ILE A CA 1
ATOM 850 C C . ILE A 1 104 ? -8.383 27.797 -2.75 1 91.94 104 ILE A C 1
ATOM 852 O O . ILE A 1 104 ? -8.32 27.406 -1.577 1 91.94 104 ILE A O 1
ATOM 856 N N . PRO A 1 105 ? -8.383 29.188 -3.115 1 81.56 105 PRO A N 1
ATOM 857 C CA . PRO A 1 105 ? -8.445 30.25 -2.098 1 81.56 105 PRO A CA 1
ATOM 858 C C . PRO A 1 105 ? -9.562 30.016 -1.079 1 81.56 105 PRO A C 1
ATOM 860 O O . PRO A 1 105 ? -10.672 29.625 -1.451 1 81.56 105 PRO A O 1
ATOM 863 N N . GLN A 1 106 ? -9.109 29.766 0.162 1 74.38 106 GLN A N 1
ATOM 864 C CA . GLN A 1 106 ? -10.078 29.609 1.246 1 74.38 106 GLN A CA 1
ATOM 865 C C . GLN A 1 106 ? -10.75 30.938 1.582 1 74.38 106 GLN A C 1
ATOM 867 O O . GLN A 1 106 ? -10.125 31.984 1.473 1 74.38 106 GLN A O 1
ATOM 872 N N . LYS A 1 107 ? -11.992 31.078 1.261 1 63.41 107 LYS A N 1
ATOM 873 C CA . LYS A 1 107 ? -12.664 32.344 1.609 1 63.41 107 LYS A CA 1
ATOM 874 C C . LYS A 1 107 ? -12.422 32.688 3.07 1 63.41 107 LYS A C 1
ATOM 876 O O . LYS A 1 107 ? -12.695 31.891 3.971 1 63.41 107 LYS A O 1
ATOM 881 N N . GLY A 1 108 ? -11.539 33.375 3.355 1 44.47 108 GLY A N 1
ATOM 882 C CA . GLY A 1 108 ? -11.688 34.188 4.543 1 44.47 108 GLY A CA 1
ATOM 883 C C . GLY A 1 108 ? -12.906 35.094 4.488 1 44.47 108 GLY A C 1
ATOM 884 O O . GLY A 1 108 ? -13.438 35.375 3.41 1 44.47 108 GLY A O 1
ATOM 885 N N . MET B 1 1 ? 34.812 -11.086 -27.062 1 60.12 1 MET B N 1
ATOM 886 C CA . MET B 1 1 ? 34.25 -11.594 -25.812 1 60.12 1 MET B CA 1
ATOM 887 C C . MET B 1 1 ? 33.031 -10.789 -25.391 1 60.12 1 MET B C 1
ATOM 889 O O . MET B 1 1 ? 32.062 -11.359 -24.906 1 60.12 1 MET B O 1
ATOM 893 N N . SER B 1 2 ? 33.062 -9.516 -25.672 1 72.5 2 SER B N 1
ATOM 894 C CA . SER B 1 2 ? 32 -8.57 -25.297 1 72.5 2 SER B CA 1
ATOM 895 C C . SER B 1 2 ? 30.766 -8.773 -26.156 1 72.5 2 SER B C 1
ATOM 897 O O . SER B 1 2 ? 29.641 -8.742 -25.641 1 72.5 2 SER B O 1
ATOM 899 N N . ALA B 1 3 ? 31.031 -9.297 -27.281 1 80.44 3 ALA B N 1
ATOM 900 C CA . ALA B 1 3 ? 29.906 -9.484 -28.203 1 80.44 3 ALA B CA 1
ATOM 901 C C . ALA B 1 3 ? 29.062 -10.695 -27.797 1 80.44 3 ALA B C 1
ATOM 903 O O . ALA B 1 3 ? 27.844 -10.664 -27.891 1 80.44 3 ALA B O 1
ATOM 904 N N . ARG B 1 4 ? 29.734 -11.734 -27.391 1 83.81 4 ARG B N 1
ATOM 905 C CA . ARG B 1 4 ? 29.047 -12.938 -26.953 1 83.81 4 ARG B CA 1
ATOM 906 C C . ARG B 1 4 ? 28.203 -12.672 -25.703 1 83.81 4 ARG B C 1
ATOM 908 O O . ARG B 1 4 ? 27.062 -13.133 -25.609 1 83.81 4 ARG B O 1
ATOM 915 N N . LEU B 1 5 ? 28.828 -11.898 -24.812 1 84.81 5 LEU B N 1
ATOM 916 C CA . LEU B 1 5 ? 28.078 -11.531 -23.609 1 84.81 5 LEU B CA 1
ATOM 917 C C . LEU B 1 5 ? 26.859 -10.68 -23.953 1 84.81 5 LEU B C 1
ATOM 919 O O . LEU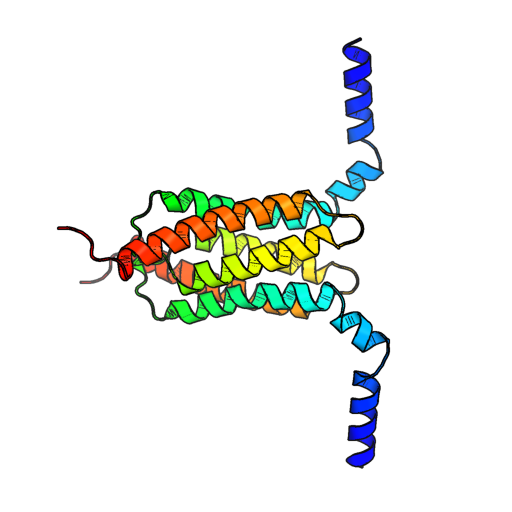 B 1 5 ? 25.781 -10.867 -23.391 1 84.81 5 LEU B O 1
ATOM 923 N N . GLY B 1 6 ? 26.953 -9.812 -24.828 1 82.94 6 GLY B N 1
ATOM 924 C CA . GLY B 1 6 ? 25.844 -8.977 -25.266 1 82.94 6 GLY B CA 1
ATOM 925 C C . GLY B 1 6 ? 24.703 -9.766 -25.875 1 82.94 6 GLY B C 1
ATOM 926 O O . GLY B 1 6 ? 23.547 -9.5 -25.578 1 82.94 6 GLY B O 1
ATOM 927 N N . ARG B 1 7 ? 25.094 -10.703 -26.703 1 84.94 7 ARG B N 1
ATOM 928 C CA . ARG B 1 7 ? 24.078 -11.531 -27.328 1 84.94 7 ARG B CA 1
ATOM 929 C C . ARG B 1 7 ? 23.344 -12.383 -26.297 1 84.94 7 ARG B C 1
ATOM 931 O O . ARG B 1 7 ? 22.125 -12.555 -26.375 1 84.94 7 ARG B O 1
ATOM 938 N N . LYS B 1 8 ? 24.062 -13 -25.438 1 87.19 8 LYS B N 1
ATOM 939 C CA . LYS B 1 8 ? 23.453 -13.805 -24.391 1 87.19 8 LYS B CA 1
ATOM 940 C C . LYS B 1 8 ? 22.453 -12.992 -23.578 1 87.19 8 LYS B C 1
ATOM 942 O O . LYS B 1 8 ? 21.391 -13.5 -23.219 1 87.19 8 LYS B O 1
ATOM 947 N N . LEU B 1 9 ? 22.828 -11.758 -23.344 1 83.94 9 LEU B N 1
ATOM 948 C CA . LEU B 1 9 ? 21.938 -10.875 -22.594 1 83.94 9 LEU B CA 1
ATOM 949 C C . LEU B 1 9 ? 20.672 -10.602 -23.406 1 83.94 9 LEU B C 1
ATOM 951 O O . LEU B 1 9 ? 19.562 -10.648 -22.859 1 83.94 9 LEU B O 1
ATOM 955 N N . VAL B 1 10 ? 20.891 -10.375 -24.562 1 84.31 10 VAL B N 1
ATOM 956 C CA . VAL B 1 10 ? 19.766 -10.102 -25.438 1 84.31 10 VAL B CA 1
ATOM 957 C C . VAL B 1 10 ? 18.875 -11.336 -25.531 1 84.31 10 VAL B C 1
ATOM 959 O O . VAL B 1 10 ? 17.641 -11.219 -25.516 1 84.31 10 VAL B O 1
ATOM 962 N N . ASP B 1 11 ? 19.438 -12.5 -25.625 1 85.88 11 ASP B N 1
ATOM 963 C CA . ASP B 1 11 ? 18.672 -13.75 -25.688 1 85.88 11 ASP B CA 1
ATOM 964 C C . ASP B 1 11 ? 17.906 -13.992 -24.391 1 85.88 11 ASP B C 1
ATOM 966 O O . ASP B 1 11 ? 16.781 -14.477 -24.422 1 85.88 11 ASP B O 1
ATOM 970 N N . HIS B 1 12 ? 18.578 -13.734 -23.406 1 83.56 12 HIS B N 1
ATOM 971 C CA . HIS B 1 12 ? 17.906 -13.875 -22.125 1 83.56 12 HIS B CA 1
ATOM 972 C C . HIS B 1 12 ? 16.703 -12.945 -22.031 1 83.56 12 HIS B C 1
ATOM 974 O O . HIS B 1 12 ? 15.617 -13.359 -21.609 1 83.56 12 HIS B O 1
ATOM 980 N N . LEU B 1 13 ? 16.875 -11.758 -22.484 1 79.06 13 LEU B N 1
ATOM 981 C CA . LEU B 1 13 ? 15.812 -10.758 -22.422 1 79.06 13 LEU B CA 1
ATOM 982 C C . LEU B 1 13 ? 14.672 -11.125 -23.359 1 79.06 13 LEU B C 1
ATOM 984 O O . LEU B 1 13 ? 13.516 -10.781 -23.109 1 79.06 13 LEU B O 1
ATOM 988 N N . LYS B 1 14 ? 15.023 -11.859 -24.266 1 83.75 14 LYS B N 1
ATOM 989 C CA . LYS B 1 14 ? 14.016 -12.219 -25.25 1 83.75 14 LYS B CA 1
ATOM 990 C C . LYS B 1 14 ? 13.438 -13.609 -24.969 1 83.75 14 LYS B C 1
ATOM 992 O O . LYS B 1 14 ? 12.523 -14.055 -25.656 1 83.75 14 LYS B O 1
ATOM 997 N N . SER B 1 15 ? 13.961 -14.188 -24.062 1 87.75 15 SER B N 1
ATOM 998 C CA . SER B 1 15 ? 13.477 -15.523 -23.75 1 87.75 15 SER B CA 1
ATOM 999 C C . SER B 1 15 ? 11.992 -15.508 -23.391 1 87.75 15 SER B C 1
ATOM 1001 O O . SER B 1 15 ? 11.477 -14.484 -22.953 1 87.75 15 SER B O 1
ATOM 1003 N N . LYS B 1 16 ? 11.281 -16.547 -23.672 1 88.94 16 LYS B N 1
ATOM 1004 C CA . LYS B 1 16 ? 9.867 -16.703 -23.344 1 88.94 16 LYS B CA 1
ATOM 1005 C C . LYS B 1 16 ? 9.633 -16.562 -21.844 1 88.94 16 LYS B C 1
ATOM 1007 O O . LYS B 1 16 ? 8.648 -15.961 -21.422 1 88.94 16 LYS B O 1
ATOM 1012 N N . GLU B 1 17 ? 10.523 -17.109 -21.094 1 85.31 17 GLU B N 1
ATOM 1013 C CA . GLU B 1 17 ? 10.414 -17.031 -19.641 1 85.31 17 GLU B CA 1
ATOM 1014 C C . GLU B 1 17 ? 10.43 -15.578 -19.156 1 85.31 17 GLU B C 1
ATOM 1016 O O . GLU B 1 17 ? 9.617 -15.195 -18.312 1 85.31 17 GLU B O 1
ATOM 1021 N N . PHE B 1 18 ? 11.344 -14.836 -19.703 1 83.88 18 PHE B N 1
ATOM 1022 C CA . PHE B 1 18 ? 11.461 -13.438 -19.312 1 83.88 18 PHE B CA 1
ATOM 1023 C C . PHE B 1 18 ? 10.242 -12.648 -19.781 1 83.88 18 PHE B C 1
ATOM 1025 O O . PHE B 1 18 ? 9.703 -11.828 -19.031 1 83.88 18 PHE B O 1
ATOM 1032 N N . ARG B 1 19 ? 9.805 -12.844 -20.875 1 83.94 19 ARG B N 1
ATOM 1033 C CA . ARG B 1 19 ? 8.617 -12.164 -21.391 1 83.94 19 ARG B CA 1
ATOM 1034 C C . ARG B 1 19 ? 7.395 -12.484 -20.531 1 83.94 19 ARG B C 1
ATOM 1036 O O . ARG B 1 19 ? 6.605 -11.594 -20.203 1 83.94 19 ARG B O 1
ATOM 1043 N N . ASN B 1 20 ? 7.273 -13.703 -20.156 1 87.5 20 ASN B N 1
ATOM 1044 C CA . ASN B 1 20 ? 6.16 -14.102 -19.297 1 87.5 20 ASN B CA 1
ATOM 1045 C C . ASN B 1 20 ? 6.238 -13.438 -17.938 1 87.5 20 ASN B C 1
ATOM 1047 O O . ASN B 1 20 ? 5.215 -13.047 -17.375 1 87.5 20 ASN B O 1
ATOM 1051 N N . TYR B 1 21 ? 7.41 -13.422 -17.484 1 84.88 21 TYR B N 1
ATOM 1052 C CA . TYR B 1 21 ? 7.617 -12.742 -16.203 1 84.88 21 TYR B CA 1
ATOM 1053 C C . TYR B 1 21 ? 7.172 -11.289 -16.281 1 84.88 21 TYR B C 1
ATOM 1055 O O . TYR B 1 21 ? 6.434 -10.812 -15.422 1 84.88 21 TYR B O 1
ATOM 1063 N N . LEU B 1 22 ? 7.555 -10.617 -17.375 1 85.31 22 LEU B N 1
ATOM 1064 C CA . LEU B 1 22 ? 7.23 -9.203 -17.562 1 85.31 22 LEU B CA 1
ATOM 1065 C C . LEU B 1 22 ? 5.727 -9.008 -17.734 1 85.31 22 LEU B C 1
ATOM 1067 O O . LEU B 1 22 ? 5.195 -7.945 -17.406 1 85.31 22 LEU B O 1
ATOM 1071 N N . MET B 1 23 ? 5.109 -10 -18.062 1 84.44 23 MET B N 1
ATOM 1072 C CA . MET B 1 23 ? 3.676 -9.891 -18.297 1 84.44 23 MET B CA 1
ATOM 1073 C C . MET B 1 23 ? 2.881 -10.422 -17.109 1 84.44 23 MET B C 1
ATOM 1075 O O . MET B 1 23 ? 1.649 -10.398 -17.125 1 84.44 23 MET B O 1
ATOM 1079 N N . SER B 1 24 ? 3.639 -10.781 -16.078 1 83.25 24 SER B N 1
ATOM 1080 C CA . SER B 1 24 ? 2.955 -11.391 -14.953 1 83.25 24 SER B CA 1
ATOM 1081 C C . SER B 1 24 ? 2.756 -10.398 -13.812 1 83.25 24 SER B C 1
ATOM 1083 O O . SER B 1 24 ? 3.357 -9.32 -13.812 1 83.25 24 SER B O 1
ATOM 1085 N N . THR B 1 25 ? 1.935 -10.867 -12.883 1 81.38 25 THR B N 1
ATOM 1086 C CA . THR B 1 25 ? 1.729 -10.109 -11.656 1 81.38 25 THR B CA 1
ATOM 1087 C C . THR B 1 25 ? 2.961 -10.188 -10.758 1 81.38 25 THR B C 1
ATOM 1089 O O . THR B 1 25 ? 3.131 -9.367 -9.852 1 81.38 25 THR B O 1
ATOM 1092 N N . HIS B 1 26 ? 3.758 -11.18 -11.023 1 87.25 26 HIS B N 1
ATOM 1093 C CA . HIS B 1 26 ? 4.98 -11.289 -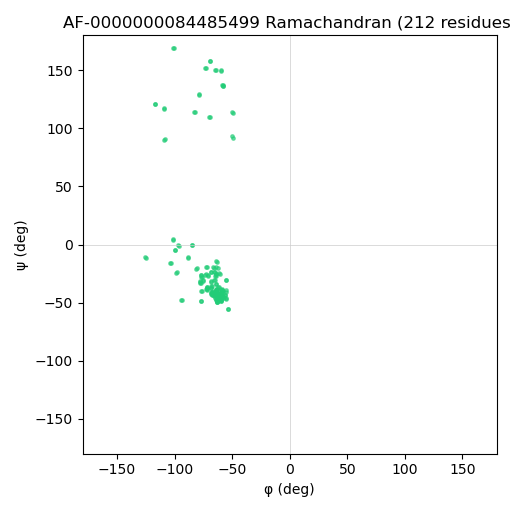10.242 1 87.25 26 HIS B CA 1
ATOM 1094 C C . HIS B 1 26 ? 5.906 -10.102 -10.492 1 87.25 26 HIS B C 1
ATOM 1096 O O . HIS B 1 26 ? 6.684 -9.727 -9.609 1 87.25 26 HIS B O 1
ATOM 1102 N N . PHE B 1 27 ? 5.816 -9.477 -11.688 1 89.25 27 PHE B N 1
ATOM 1103 C CA . PHE B 1 27 ? 6.617 -8.305 -12.023 1 89.25 27 PHE B CA 1
ATOM 1104 C C . PHE B 1 27 ? 5.848 -7.023 -11.734 1 89.25 27 PHE B C 1
ATOM 1106 O O . PHE B 1 27 ? 6.336 -6.148 -11.016 1 89.25 27 PHE B O 1
ATOM 1113 N N . TRP B 1 28 ? 4.641 -6.895 -12.141 1 89.44 28 TRP B N 1
ATOM 1114 C CA . TRP B 1 28 ? 3.893 -5.645 -12.094 1 89.44 28 TRP B CA 1
ATOM 1115 C C . TRP B 1 28 ? 3.389 -5.359 -10.68 1 89.44 28 TRP B C 1
ATOM 1117 O O . TRP B 1 28 ? 3.209 -4.203 -10.297 1 89.44 28 TRP B O 1
ATOM 1127 N N . GLY B 1 29 ? 3.076 -6.371 -9.906 1 90.06 29 GLY B N 1
ATOM 1128 C CA . GLY B 1 29 ? 2.703 -6.168 -8.516 1 90.06 29 GLY B CA 1
ATOM 1129 C C . GLY B 1 29 ? 3.727 -5.367 -7.734 1 90.06 29 GLY B C 1
ATOM 1130 O O . GLY B 1 29 ? 3.426 -4.273 -7.246 1 90.06 29 GLY B O 1
ATOM 1131 N N . PRO B 1 30 ? 4.887 -5.879 -7.781 1 94.06 30 PRO B N 1
ATOM 1132 C CA . PRO B 1 30 ? 5.961 -5.156 -7.098 1 94.06 30 PRO B CA 1
ATOM 1133 C C . PRO B 1 30 ? 6.199 -3.766 -7.676 1 94.06 30 PRO B C 1
ATOM 1135 O O . PRO B 1 30 ? 6.469 -2.82 -6.93 1 94.06 30 PRO B O 1
ATOM 1138 N N . LEU B 1 31 ? 6.062 -3.65 -8.93 1 92.12 31 LEU B N 1
ATOM 1139 C CA . LEU B 1 31 ? 6.277 -2.348 -9.547 1 92.12 31 LEU B CA 1
ATOM 1140 C C . LEU B 1 31 ? 5.262 -1.329 -9.039 1 92.12 31 LEU B C 1
ATOM 1142 O O . LEU B 1 31 ? 5.621 -0.192 -8.727 1 92.12 31 LEU B O 1
ATOM 1146 N N . ALA B 1 32 ? 4.086 -1.72 -8.93 1 92.19 32 ALA B N 1
ATOM 1147 C CA . ALA B 1 32 ? 3.047 -0.848 -8.391 1 92.19 32 ALA B CA 1
ATOM 1148 C C . ALA B 1 32 ? 3.328 -0.504 -6.93 1 92.19 32 ALA B C 1
ATOM 1150 O O . ALA B 1 32 ? 3.109 0.631 -6.5 1 92.19 32 ALA B O 1
ATOM 1151 N N . ASN B 1 33 ? 3.889 -1.416 -6.23 1 96.75 33 ASN B N 1
ATOM 1152 C CA . ASN B 1 33 ? 4.191 -1.224 -4.816 1 96.75 33 ASN B CA 1
ATOM 1153 C C . ASN B 1 33 ? 5.336 -0.231 -4.617 1 96.75 33 ASN B C 1
ATOM 1155 O O . ASN B 1 33 ? 5.398 0.452 -3.594 1 96.75 33 ASN B O 1
ATOM 1159 N N . TRP B 1 34 ? 6.219 -0.08 -5.543 1 98.06 34 TRP B N 1
ATOM 1160 C CA . TRP B 1 34 ? 7.387 0.78 -5.398 1 98.06 34 TRP B CA 1
ATOM 1161 C C . TRP B 1 34 ? 6.973 2.238 -5.234 1 98.06 34 TRP B C 1
ATOM 1163 O O . TRP B 1 34 ? 7.715 3.039 -4.656 1 98.06 34 TRP B O 1
ATOM 1173 N N . GLY B 1 35 ? 5.824 2.59 -5.734 1 97.06 35 GLY B N 1
ATOM 1174 C CA . GLY B 1 35 ? 5.344 3.947 -5.535 1 97.06 35 GLY B CA 1
ATOM 1175 C C . GLY B 1 35 ? 5.277 4.348 -4.074 1 97.06 35 GLY B C 1
ATOM 1176 O O . GLY B 1 35 ? 5.508 5.512 -3.734 1 97.06 35 GLY B O 1
ATOM 1177 N N . ILE B 1 36 ? 5.043 3.465 -3.232 1 97.62 36 ILE B N 1
ATOM 1178 C CA . ILE B 1 36 ? 4.797 3.75 -1.823 1 97.62 36 ILE B CA 1
ATOM 1179 C C . ILE B 1 36 ? 6.117 4.059 -1.121 1 97.62 36 ILE B C 1
ATOM 1181 O O . ILE B 1 36 ? 6.258 5.105 -0.481 1 97.62 36 ILE B O 1
ATOM 1185 N N . PRO B 1 37 ? 7.113 3.234 -1.307 1 98.56 37 PRO B N 1
ATOM 1186 C CA . PRO B 1 37 ? 8.367 3.594 -0.639 1 98.56 37 PRO B CA 1
ATOM 1187 C C . PRO B 1 37 ? 9.016 4.844 -1.232 1 98.56 37 PRO B C 1
ATOM 1189 O O . PRO B 1 37 ? 9.664 5.605 -0.514 1 98.56 37 PRO B O 1
ATOM 1192 N N . LEU B 1 38 ? 8.867 5.082 -2.471 1 98.19 38 LEU B N 1
ATOM 1193 C CA . LEU B 1 38 ? 9.391 6.309 -3.061 1 98.19 38 LEU B CA 1
ATOM 1194 C C . LEU B 1 38 ? 8.695 7.535 -2.475 1 98.19 38 LEU B C 1
ATOM 1196 O O . LEU B 1 38 ? 9.344 8.531 -2.156 1 98.19 38 LEU B O 1
ATOM 1200 N N . ALA B 1 39 ? 7.434 7.438 -2.336 1 98.06 39 ALA B N 1
ATOM 1201 C CA . ALA B 1 39 ? 6.691 8.531 -1.715 1 98.06 39 ALA B CA 1
ATOM 1202 C C . ALA B 1 39 ? 7.121 8.727 -0.263 1 98.06 39 ALA B C 1
ATOM 1204 O O . ALA B 1 39 ? 7.254 9.859 0.201 1 98.06 39 ALA B O 1
ATOM 1205 N N . ALA B 1 40 ? 7.305 7.637 0.457 1 98.5 40 ALA B N 1
ATOM 1206 C CA . ALA B 1 40 ? 7.73 7.723 1.852 1 98.5 40 ALA B CA 1
ATOM 1207 C C . ALA B 1 40 ? 9.086 8.414 1.97 1 98.5 40 ALA B C 1
ATOM 1209 O O . ALA B 1 40 ? 9.273 9.281 2.83 1 98.5 40 ALA B O 1
ATOM 1210 N N . ILE B 1 41 ? 9.992 8.07 1.143 1 98.5 41 ILE B N 1
ATOM 1211 C CA . ILE B 1 41 ? 11.328 8.664 1.147 1 98.5 41 ILE B CA 1
ATOM 1212 C C . ILE B 1 41 ? 11.25 10.133 0.763 1 98.5 41 ILE B C 1
ATOM 1214 O O . ILE B 1 41 ? 11.891 10.984 1.386 1 98.5 41 ILE B O 1
ATOM 1218 N N . ALA B 1 42 ? 10.477 10.43 -0.195 1 97.88 42 ALA B N 1
ATOM 1219 C CA . ALA B 1 42 ? 10.297 11.82 -0.607 1 97.88 42 ALA B CA 1
ATOM 1220 C C . ALA B 1 42 ? 9.734 12.656 0.535 1 97.88 42 ALA B C 1
ATOM 1222 O O . ALA B 1 42 ? 9.977 13.867 0.604 1 97.88 42 ALA B O 1
ATOM 1223 N N . ASP B 1 43 ? 9.039 12.078 1.474 1 97.75 43 ASP B N 1
ATOM 1224 C CA . ASP B 1 43 ? 8.406 12.773 2.592 1 97.75 43 ASP B CA 1
ATOM 1225 C C . ASP B 1 43 ? 9.391 12.969 3.744 1 97.75 43 ASP B C 1
ATOM 1227 O O . ASP B 1 43 ? 9.055 13.602 4.75 1 97.75 43 ASP B O 1
ATOM 1231 N N . PHE B 1 44 ? 10.625 12.5 3.602 1 97 44 PHE B N 1
ATOM 1232 C CA . PHE B 1 44 ? 11.609 12.641 4.668 1 97 44 PHE B CA 1
ATOM 1233 C C . PHE B 1 44 ? 11.938 14.109 4.906 1 97 44 PHE B C 1
ATOM 1235 O O . PHE B 1 44 ? 12.305 14.5 6.02 1 97 44 PHE B O 1
ATOM 1242 N N . ARG B 1 45 ? 11.75 14.93 3.969 1 95.75 45 ARG B N 1
ATOM 1243 C CA . ARG B 1 45 ? 12.133 16.344 4.082 1 95.75 45 ARG B CA 1
ATOM 1244 C C . ARG B 1 45 ? 11.008 17.156 4.691 1 95.75 45 ARG B C 1
ATOM 1246 O O . ARG B 1 45 ? 11.203 18.328 5.035 1 95.75 45 ARG B O 1
ATOM 1253 N N . ASN B 1 46 ? 9.867 16.562 4.789 1 96.38 46 ASN B N 1
ATOM 1254 C CA . ASN B 1 46 ? 8.742 17.266 5.391 1 96.38 46 ASN B CA 1
ATOM 1255 C C . ASN B 1 46 ? 8.906 17.406 6.902 1 96.38 46 ASN B C 1
ATOM 1257 O O . ASN B 1 46 ? 9.586 16.594 7.531 1 96.38 46 ASN B O 1
ATOM 1261 N N . ASP B 1 47 ? 8.312 18.453 7.461 1 97.19 47 ASP B N 1
ATOM 1262 C CA . ASP B 1 47 ? 8.227 18.594 8.914 1 97.19 47 ASP B CA 1
ATOM 1263 C C . ASP B 1 47 ? 7.488 17.406 9.523 1 97.19 47 ASP B C 1
ATOM 1265 O O . ASP B 1 47 ? 6.477 16.953 8.992 1 97.19 47 ASP B O 1
ATOM 1269 N N . PRO B 1 48 ? 7.988 16.859 10.648 1 97.19 48 PRO B N 1
ATOM 1270 C CA . PRO B 1 48 ? 7.379 15.672 11.266 1 97.19 48 PRO B CA 1
ATOM 1271 C C . PRO B 1 48 ? 5.949 15.922 11.734 1 97.19 48 PRO B C 1
ATOM 1273 O O . PRO B 1 48 ? 5.188 14.977 11.93 1 97.19 48 PRO B O 1
ATOM 1276 N N . LYS B 1 49 ? 5.598 17.156 11.922 1 95.38 49 LYS B N 1
ATOM 1277 C CA . LYS B 1 49 ? 4.238 17.469 12.359 1 95.38 49 LYS B CA 1
ATOM 1278 C C . LYS B 1 49 ? 3.217 17.047 11.312 1 95.38 49 LYS B C 1
ATOM 1280 O O . LYS B 1 49 ? 2.023 16.938 11.609 1 95.38 49 LYS B O 1
ATOM 1285 N N . PHE B 1 50 ? 3.639 16.75 10.062 1 95 50 PHE B N 1
ATOM 1286 C CA . PHE B 1 50 ? 2.727 16.422 8.969 1 95 50 PHE B CA 1
ATOM 1287 C C . PHE B 1 50 ? 2.588 14.914 8.812 1 95 50 PHE B C 1
ATOM 1289 O O . PHE B 1 50 ? 1.81 14.438 7.977 1 95 50 PHE B O 1
ATOM 1296 N N . ILE B 1 51 ? 3.252 14.172 9.578 1 96.81 51 ILE B N 1
ATOM 1297 C CA . ILE B 1 51 ? 3.232 12.719 9.438 1 96.81 51 ILE B CA 1
ATOM 1298 C C . ILE B 1 51 ? 1.954 12.156 10.047 1 96.81 51 ILE B C 1
ATOM 1300 O O . ILE B 1 51 ? 1.607 12.484 11.188 1 96.81 51 ILE B O 1
ATOM 1304 N N . SER B 1 52 ? 1.228 11.32 9.289 1 97.31 52 SER B N 1
ATOM 1305 C CA . SER B 1 52 ? 0.104 10.57 9.844 1 97.31 52 SER B CA 1
ATOM 1306 C C . SER B 1 52 ? 0.577 9.305 10.555 1 97.31 52 SER B C 1
ATOM 1308 O O . SER B 1 52 ? 1.023 8.359 9.906 1 97.31 52 SER B O 1
ATOM 1310 N N . GLY B 1 53 ? 0.396 9.266 11.844 1 96.81 53 GLY B N 1
ATOM 1311 C CA . GLY B 1 53 ? 0.779 8.086 12.609 1 96.81 53 GLY B CA 1
ATOM 1312 C C . GLY B 1 53 ? -0.016 6.852 12.227 1 96.81 53 GLY B C 1
ATOM 1313 O O . GLY B 1 53 ? 0.542 5.758 12.125 1 96.81 53 GLY B O 1
ATOM 1314 N N . LYS B 1 54 ? -1.269 7.043 11.984 1 97.06 54 LYS B N 1
ATOM 1315 C CA . LYS B 1 54 ? -2.148 5.938 11.625 1 97.06 54 LYS B CA 1
ATOM 1316 C C . LYS B 1 54 ? -1.719 5.305 10.305 1 97.06 54 LYS B C 1
ATOM 1318 O O . LYS B 1 54 ? -1.573 4.082 10.211 1 97.06 54 LYS B O 1
ATOM 1323 N N . MET B 1 55 ? -1.51 6.121 9.289 1 98.12 55 MET B N 1
ATOM 1324 C CA . MET B 1 55 ? -1.106 5.633 7.977 1 98.12 55 MET B CA 1
ATOM 1325 C C . MET B 1 55 ? 0.27 4.977 8.039 1 98.12 55 MET B C 1
ATOM 1327 O O . MET B 1 55 ? 0.495 3.936 7.422 1 98.12 55 MET B O 1
ATOM 1331 N N . THR B 1 56 ? 1.19 5.566 8.781 1 98.62 56 THR B N 1
ATOM 1332 C CA . THR B 1 56 ? 2.545 5.035 8.898 1 98.62 56 THR B CA 1
ATOM 1333 C C . THR B 1 56 ? 2.529 3.656 9.555 1 98.62 56 THR B C 1
ATOM 1335 O O . THR B 1 56 ? 3.184 2.729 9.07 1 98.62 56 THR B O 1
ATOM 1338 N N . VAL B 1 57 ? 1.763 3.518 10.633 1 98.44 57 VAL B N 1
ATOM 1339 C CA . VAL B 1 57 ? 1.658 2.223 11.297 1 98.44 57 VAL B CA 1
ATOM 1340 C C . VAL B 1 57 ? 1.033 1.203 10.344 1 98.44 57 VAL B C 1
ATOM 1342 O O . VAL B 1 57 ? 1.512 0.071 10.242 1 98.44 57 VAL B O 1
ATOM 1345 N N . ALA B 1 58 ? 0.024 1.579 9.656 1 98.19 58 ALA B N 1
ATOM 1346 C CA . ALA B 1 58 ? -0.625 0.687 8.703 1 98.19 58 ALA B CA 1
ATOM 1347 C C . ALA B 1 58 ? 0.358 0.22 7.629 1 98.19 58 ALA B C 1
ATOM 1349 O O . ALA B 1 58 ? 0.398 -0.964 7.289 1 98.19 58 ALA B O 1
ATOM 1350 N N . LEU B 1 59 ? 1.187 1.118 7.168 1 98.75 59 LEU B N 1
ATOM 1351 C CA . LEU B 1 59 ? 2.119 0.793 6.094 1 98.75 59 LEU B CA 1
ATOM 1352 C C . LEU B 1 59 ? 3.273 -0.057 6.613 1 98.75 59 LEU B C 1
ATOM 1354 O O . LEU B 1 59 ? 3.809 -0.896 5.887 1 98.75 59 LEU B O 1
ATOM 1358 N N . CYS B 1 60 ? 3.646 0.121 7.84 1 98.62 60 CYS B N 1
ATOM 1359 C CA . CYS B 1 60 ? 4.637 -0.755 8.453 1 98.62 60 CYS B CA 1
ATOM 1360 C C . CYS B 1 60 ? 4.125 -2.188 8.531 1 98.62 60 CYS B C 1
ATOM 1362 O O . CYS B 1 60 ? 4.816 -3.123 8.125 1 98.62 60 CYS B O 1
ATOM 1364 N N . LEU B 1 61 ? 2.957 -2.34 9.016 1 98 61 LEU B N 1
ATOM 1365 C CA . LEU B 1 61 ? 2.373 -3.67 9.148 1 98 61 LEU B CA 1
ATOM 1366 C C . LEU B 1 61 ? 2.172 -4.316 7.781 1 98 61 LEU B C 1
ATOM 1368 O O . LEU B 1 61 ? 2.5 -5.488 7.586 1 98 61 LEU B O 1
ATOM 1372 N N . TYR B 1 62 ? 1.678 -3.469 6.887 1 98.12 62 TYR B N 1
ATOM 1373 C CA . TYR B 1 62 ? 1.497 -3.906 5.508 1 98.12 62 TYR B CA 1
ATOM 1374 C C . TYR B 1 62 ? 2.803 -4.441 4.93 1 98.12 62 TYR B C 1
ATOM 1376 O O . TYR B 1 62 ? 2.84 -5.543 4.379 1 98.12 62 TYR B O 1
ATOM 1384 N N . SER B 1 63 ? 3.871 -3.709 5.129 1 98.75 63 SER B N 1
ATOM 1385 C CA . SER B 1 63 ? 5.156 -4.082 4.547 1 98.75 63 SER B CA 1
ATOM 1386 C C . SER B 1 63 ? 5.742 -5.305 5.238 1 98.75 63 SER B C 1
ATOM 1388 O O . SER B 1 63 ? 6.32 -6.176 4.582 1 98.75 63 SER B O 1
ATOM 1390 N N . ALA B 1 64 ? 5.609 -5.457 6.48 1 98.31 64 ALA B N 1
ATOM 1391 C CA . ALA B 1 64 ? 6.105 -6.629 7.203 1 98.31 64 ALA B CA 1
ATOM 1392 C C . ALA B 1 64 ? 5.414 -7.902 6.723 1 98.31 64 ALA B C 1
ATOM 1394 O O . ALA B 1 64 ? 6.074 -8.906 6.449 1 98.31 64 ALA B O 1
ATOM 1395 N N . MET B 1 65 ? 4.195 -7.832 6.535 1 96.69 65 MET B N 1
ATOM 1396 C CA . MET B 1 65 ? 3.436 -9 6.098 1 96.69 65 MET B CA 1
ATOM 1397 C C . MET B 1 65 ? 3.801 -9.383 4.668 1 96.69 65 MET B C 1
ATOM 1399 O O . MET B 1 65 ? 3.965 -10.562 4.359 1 96.69 65 MET B O 1
ATOM 1403 N N . PHE B 1 66 ? 4.02 -8.391 3.898 1 97.31 66 PHE B N 1
ATOM 1404 C CA . PHE B 1 66 ? 4.266 -8.703 2.496 1 97.31 66 PHE B CA 1
ATOM 1405 C C . PHE B 1 66 ? 5.711 -9.133 2.283 1 97.31 66 PHE B C 1
ATOM 1407 O O . PHE B 1 66 ? 6.027 -9.797 1.294 1 97.31 66 PHE B O 1
ATOM 1414 N N . MET B 1 67 ? 6.551 -8.766 3.199 1 97.88 67 MET B N 1
ATOM 1415 C CA . MET B 1 67 ? 7.879 -9.367 3.152 1 97.88 67 MET B CA 1
ATOM 1416 C C . MET B 1 67 ? 7.801 -10.875 3.391 1 97.88 67 MET B C 1
ATOM 1418 O O . MET B 1 67 ? 8.445 -11.648 2.684 1 97.88 67 MET B O 1
ATOM 1422 N N . ARG B 1 68 ? 7.074 -11.227 4.395 1 95.44 68 ARG B N 1
ATOM 1423 C CA . ARG B 1 68 ? 6.91 -12.656 4.645 1 95.44 68 ARG B CA 1
ATOM 1424 C C . ARG B 1 68 ? 6.293 -13.359 3.438 1 95.44 68 ARG B C 1
ATOM 1426 O O . ARG B 1 68 ? 6.773 -14.406 3.01 1 95.44 68 ARG B O 1
ATOM 1433 N N . PHE B 1 69 ? 5.23 -12.742 2.83 1 92.69 69 PHE B N 1
ATOM 1434 C CA . PHE B 1 69 ? 4.57 -13.305 1.657 1 92.69 69 PHE B CA 1
ATOM 1435 C C . PHE B 1 69 ? 5.562 -13.484 0.512 1 92.69 69 PHE B C 1
ATOM 1437 O O . PHE B 1 69 ? 5.594 -14.531 -0.132 1 92.69 69 PHE B O 1
ATOM 1444 N N . ALA B 1 70 ? 6.348 -12.508 0.305 1 95.19 70 ALA B N 1
ATOM 1445 C CA . ALA 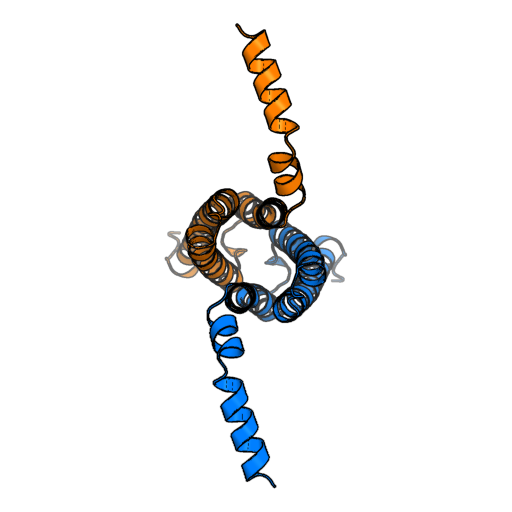B 1 70 ? 7.301 -12.516 -0.8 1 95.19 70 ALA B CA 1
ATOM 1446 C C . ALA B 1 70 ? 8.352 -13.609 -0.609 1 95.19 70 ALA B C 1
ATOM 1448 O O . ALA B 1 70 ? 8.836 -14.188 -1.583 1 95.19 70 ALA B O 1
ATOM 1449 N N . TRP B 1 71 ? 8.617 -13.875 0.616 1 95.06 71 TRP B N 1
ATOM 1450 C CA . TRP B 1 71 ? 9.633 -14.859 0.96 1 95.06 71 TRP B CA 1
ATOM 1451 C C . TRP B 1 71 ? 9.094 -16.281 0.78 1 95.06 71 TRP B C 1
ATOM 1453 O O . TRP B 1 71 ? 9.82 -17.172 0.32 1 95.06 71 TRP B O 1
ATOM 1463 N N . VAL B 1 72 ? 7.77 -16.484 1.028 1 92.44 72 VAL B N 1
ATOM 1464 C CA . VAL B 1 72 ? 7.277 -17.859 1.112 1 92.44 72 VAL B CA 1
ATOM 1465 C C . VAL B 1 72 ? 6.535 -18.219 -0.17 1 92.44 72 VAL B C 1
ATOM 1467 O O . VAL B 1 72 ? 6.293 -19.406 -0.444 1 92.44 72 VAL B O 1
ATOM 1470 N N . VAL B 1 73 ? 6.152 -17.281 -1.002 1 86.88 73 VAL B N 1
ATOM 1471 C CA . VAL B 1 73 ? 5.41 -17.562 -2.229 1 86.88 73 VAL B CA 1
ATOM 1472 C C . VAL B 1 73 ? 6.281 -18.375 -3.188 1 86.88 73 VAL B C 1
ATOM 1474 O O . VAL B 1 73 ? 7.512 -18.312 -3.123 1 86.88 73 VAL B O 1
ATOM 1477 N N . GLN B 1 74 ? 5.539 -19.188 -3.986 1 86.19 74 GLN B N 1
ATOM 1478 C CA . GLN B 1 74 ? 6.242 -19.969 -4.992 1 86.19 74 GLN B CA 1
ATOM 1479 C C . GLN B 1 74 ? 5.805 -19.578 -6.402 1 86.19 74 GLN B C 1
ATOM 1481 O O . GLN B 1 74 ? 4.629 -19.703 -6.75 1 86.19 74 GLN B O 1
ATOM 1486 N N . PRO B 1 75 ? 6.945 -19.094 -7.262 1 89.06 75 PRO B N 1
ATOM 1487 C CA . PRO B 1 75 ? 8.352 -18.844 -6.938 1 89.06 75 PRO B CA 1
ATOM 1488 C C . PRO B 1 75 ? 8.539 -17.641 -6.016 1 89.06 75 PRO B C 1
ATOM 1490 O O . PRO B 1 75 ? 7.664 -16.781 -5.938 1 89.06 75 PRO B O 1
ATOM 1493 N N . GLN B 1 76 ? 9.656 -17.672 -5.359 1 92.44 76 GLN B N 1
ATOM 1494 C CA . GLN B 1 76 ? 10 -16.547 -4.496 1 92.44 76 GLN B CA 1
ATOM 1495 C C . GLN B 1 76 ? 10.039 -15.242 -5.285 1 92.44 76 GLN B C 1
ATOM 1497 O O . GLN B 1 76 ? 10.562 -15.195 -6.398 1 92.44 76 GLN B O 1
ATOM 1502 N N . ASN B 1 77 ? 9.484 -14.227 -4.734 1 94.94 77 ASN B N 1
ATOM 1503 C CA . ASN B 1 77 ? 9.445 -12.93 -5.406 1 94.94 77 ASN B CA 1
ATOM 1504 C C . ASN B 1 77 ? 10.383 -11.93 -4.742 1 94.94 77 ASN B C 1
ATOM 1506 O O . ASN B 1 77 ? 9.969 -11.156 -3.877 1 94.94 77 ASN B O 1
ATOM 1510 N N . MET B 1 78 ? 11.586 -11.805 -5.113 1 95.88 78 MET B N 1
ATOM 1511 C CA . MET B 1 78 ? 12.594 -10.977 -4.461 1 95.88 78 MET B CA 1
ATOM 1512 C C . MET B 1 78 ? 12.391 -9.5 -4.801 1 95.88 78 MET B C 1
ATOM 1514 O O . MET B 1 78 ? 12.805 -8.625 -4.043 1 95.88 78 MET B O 1
ATOM 1518 N N . LEU B 1 79 ? 11.789 -9.25 -5.953 1 95.44 79 LEU B N 1
ATOM 1519 C CA . LEU B 1 79 ? 11.445 -7.867 -6.277 1 95.44 79 LEU B CA 1
ATOM 1520 C C . LEU B 1 79 ? 10.438 -7.312 -5.281 1 95.44 79 LEU B C 1
ATOM 1522 O O . LEU B 1 79 ? 10.586 -6.184 -4.809 1 95.44 79 LEU B O 1
ATOM 1526 N N . LEU B 1 80 ? 9.453 -8.086 -4.922 1 96.81 80 LEU B N 1
ATOM 1527 C CA . LEU B 1 80 ? 8.453 -7.684 -3.936 1 96.81 80 LEU B CA 1
ATOM 1528 C C . LEU B 1 80 ? 9.078 -7.562 -2.549 1 96.81 80 LEU B C 1
ATOM 1530 O O . LEU B 1 80 ? 8.781 -6.617 -1.813 1 96.81 80 LEU B O 1
ATOM 1534 N N . PHE B 1 81 ? 9.93 -8.508 -2.256 1 98.25 81 PHE B N 1
ATOM 1535 C CA . PHE B 1 81 ? 10.578 -8.477 -0.95 1 98.25 81 PHE B CA 1
ATOM 1536 C C . PHE B 1 81 ? 11.391 -7.199 -0.782 1 98.25 81 PHE B C 1
ATOM 1538 O O . PHE B 1 81 ? 11.281 -6.516 0.238 1 98.25 81 PHE B O 1
ATOM 1545 N N . THR B 1 82 ? 12.148 -6.863 -1.782 1 98.44 82 THR B N 1
ATOM 1546 C CA . THR B 1 82 ? 13.008 -5.688 -1.692 1 98.44 82 THR B CA 1
ATOM 1547 C C . THR B 1 82 ? 12.18 -4.41 -1.647 1 98.44 82 THR B C 1
ATOM 1549 O O . THR B 1 82 ? 12.523 -3.461 -0.937 1 98.44 82 THR B O 1
ATOM 1552 N N . CYS B 1 83 ? 11.117 -4.391 -2.336 1 98.44 83 CYS B N 1
ATOM 1553 C CA . CYS B 1 83 ? 10.219 -3.246 -2.311 1 98.44 83 CYS B CA 1
ATOM 1554 C C . CYS B 1 83 ? 9.664 -3.02 -0.91 1 98.44 83 CYS B C 1
ATOM 1556 O O . CYS B 1 83 ? 9.75 -1.914 -0.373 1 98.44 83 CYS B O 1
ATOM 1558 N N . HIS B 1 84 ? 9.211 -4.074 -0.302 1 98.69 84 HIS B N 1
ATOM 1559 C CA . HIS B 1 84 ? 8.602 -3.938 1.016 1 98.69 84 HIS B CA 1
ATOM 1560 C C . HIS B 1 84 ? 9.664 -3.766 2.098 1 98.69 84 HIS B C 1
ATOM 1562 O O . HIS B 1 84 ? 9.43 -3.09 3.102 1 98.69 84 HIS B O 1
ATOM 1568 N N . PHE B 1 85 ? 10.828 -4.277 1.914 1 98.81 85 PHE B N 1
ATOM 1569 C CA . PHE B 1 85 ? 11.93 -3.998 2.822 1 98.81 85 PHE B CA 1
ATOM 1570 C C . PHE B 1 85 ? 12.273 -2.512 2.818 1 98.81 85 PHE B C 1
ATOM 1572 O O . PHE B 1 85 ? 12.414 -1.9 3.879 1 98.81 85 PHE B O 1
ATOM 1579 N N . THR B 1 86 ? 12.367 -1.982 1.655 1 98.81 86 THR B N 1
ATOM 1580 C CA . THR B 1 86 ? 12.633 -0.554 1.512 1 98.81 86 THR B CA 1
ATOM 1581 C C . THR B 1 86 ? 11.508 0.266 2.143 1 98.81 86 THR B C 1
ATOM 1583 O O . THR B 1 86 ? 11.766 1.224 2.875 1 98.81 86 THR B O 1
ATOM 1586 N N . ASN B 1 87 ? 10.297 -0.127 1.872 1 98.81 87 ASN B N 1
ATOM 1587 C CA . ASN B 1 87 ? 9.164 0.586 2.453 1 98.81 87 ASN B CA 1
ATOM 1588 C C . ASN B 1 87 ? 9.172 0.504 3.977 1 98.81 87 ASN B C 1
ATOM 1590 O O . ASN B 1 87 ? 8.898 1.494 4.656 1 98.81 87 ASN B O 1
ATOM 1594 N N . GLU B 1 88 ? 9.445 -0.66 4.469 1 98.88 88 GLU B N 1
ATOM 1595 C CA . GLU B 1 88 ? 9.484 -0.849 5.918 1 98.88 88 GLU B CA 1
ATOM 1596 C C . GLU B 1 88 ? 10.516 0.069 6.566 1 98.88 88 GLU B C 1
ATOM 1598 O O . GLU B 1 88 ? 10.227 0.734 7.562 1 98.88 88 GLU B O 1
ATOM 1603 N N . CYS B 1 89 ? 11.656 0.122 5.973 1 98.88 89 CYS B N 1
ATOM 1604 C CA . CYS B 1 89 ? 12.711 0.994 6.488 1 98.88 89 CYS B CA 1
ATOM 1605 C C . CYS B 1 89 ? 12.281 2.455 6.434 1 98.88 89 CYS B C 1
ATOM 1607 O O . CYS B 1 89 ? 12.445 3.193 7.406 1 98.88 89 CYS B O 1
ATOM 1609 N N . ALA B 1 90 ? 11.719 2.84 5.344 1 98.88 90 ALA B N 1
ATOM 1610 C CA . ALA B 1 90 ? 11.273 4.219 5.18 1 98.88 90 ALA B CA 1
ATOM 1611 C C . ALA B 1 90 ? 10.172 4.559 6.18 1 98.88 90 ALA B C 1
ATOM 1613 O O . ALA B 1 90 ? 10.188 5.621 6.801 1 98.88 90 ALA B O 1
ATOM 1614 N N . GLN B 1 91 ? 9.258 3.648 6.379 1 98.81 91 GLN B N 1
ATOM 1615 C CA . GLN B 1 91 ? 8.141 3.9 7.285 1 98.81 91 GLN B CA 1
ATOM 1616 C C . GLN B 1 91 ? 8.602 3.8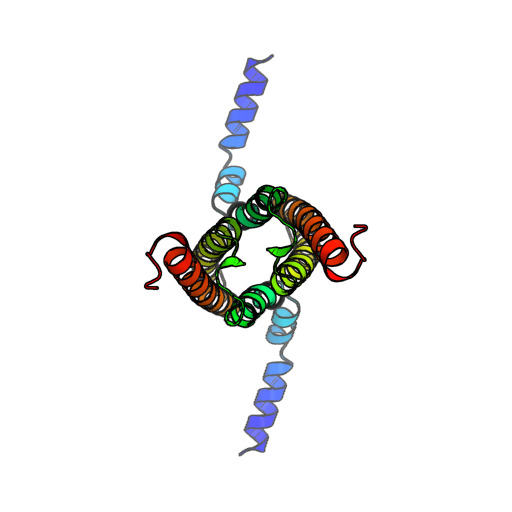96 8.742 1 98.81 91 GLN B C 1
ATOM 1618 O O . GLN B 1 91 ? 8.086 4.66 9.562 1 98.81 91 GLN B O 1
ATOM 1623 N N . LEU B 1 92 ? 9.523 3.061 9.062 1 98.81 92 LEU B N 1
ATOM 1624 C CA . LEU B 1 92 ? 10.062 3.07 10.422 1 98.81 92 LEU B CA 1
ATOM 1625 C C . LEU B 1 92 ? 10.773 4.387 10.711 1 98.81 92 LEU B C 1
ATOM 1627 O O . LEU B 1 92 ? 10.695 4.906 11.828 1 98.81 92 LEU B O 1
ATOM 1631 N N . THR B 1 93 ? 11.469 4.855 9.758 1 98.75 93 THR B N 1
ATOM 1632 C CA . THR B 1 93 ? 12.078 6.176 9.898 1 98.75 93 THR B CA 1
ATOM 1633 C C . THR B 1 93 ? 11.008 7.238 10.133 1 98.75 93 THR B C 1
ATOM 1635 O O . THR B 1 93 ? 11.141 8.062 11.039 1 98.75 93 THR B O 1
ATOM 1638 N N . GLN B 1 94 ? 9.953 7.227 9.32 1 98.62 94 GLN B N 1
ATOM 1639 C CA . GLN B 1 94 ? 8.852 8.164 9.5 1 98.62 94 GLN B CA 1
ATOM 1640 C C . GLN B 1 94 ? 8.219 8.008 10.875 1 98.62 94 GLN B C 1
ATOM 1642 O O . GLN B 1 94 ? 7.848 9 11.508 1 98.62 94 GLN B O 1
ATOM 1647 N N . LEU B 1 95 ? 8.102 6.801 11.328 1 98.44 95 LEU B N 1
ATOM 1648 C CA . LEU B 1 95 ? 7.5 6.543 12.633 1 98.44 95 LEU B CA 1
ATOM 1649 C C . LEU B 1 95 ? 8.367 7.102 13.75 1 98.44 95 LEU B C 1
ATOM 1651 O O . LEU B 1 95 ? 7.852 7.668 14.719 1 98.44 95 LEU B O 1
ATOM 1655 N N . THR B 1 96 ? 9.586 6.941 13.625 1 98.5 96 THR B N 1
ATOM 1656 C CA . THR B 1 96 ? 10.516 7.492 14.602 1 98.5 96 THR B CA 1
ATOM 1657 C C . THR B 1 96 ? 10.43 9.016 14.633 1 98.5 96 THR B C 1
ATOM 1659 O O . THR B 1 96 ? 10.344 9.617 15.703 1 98.5 96 THR B O 1
ATOM 1662 N N . ARG B 1 97 ? 10.453 9.641 13.523 1 98.06 97 ARG B N 1
ATOM 1663 C CA . ARG B 1 97 ? 10.289 11.086 13.422 1 98.06 97 ARG B CA 1
ATOM 1664 C C . ARG B 1 97 ? 8.977 11.531 14.062 1 98.06 97 ARG B C 1
ATOM 1666 O O . ARG B 1 97 ? 8.945 12.539 14.781 1 98.06 97 ARG B O 1
ATOM 1673 N N . PHE B 1 98 ? 7.949 10.812 13.797 1 97.81 98 PHE B N 1
ATOM 1674 C CA . PHE B 1 98 ? 6.637 11.086 14.367 1 97.81 98 PHE B CA 1
ATOM 1675 C C . PHE B 1 98 ? 6.684 11.031 15.891 1 97.81 98 PHE B C 1
ATOM 1677 O O . PHE B 1 98 ? 6.238 11.969 16.562 1 97.81 98 PHE B O 1
ATOM 1684 N N . CYS B 1 99 ? 7.266 10 16.406 1 97.81 99 CYS B N 1
ATOM 1685 C CA . CYS B 1 99 ? 7.312 9.789 17.859 1 97.81 99 CYS B CA 1
ATOM 1686 C C . CYS B 1 99 ? 8.195 10.836 18.531 1 97.81 99 CYS B C 1
ATOM 1688 O O . CYS B 1 99 ? 7.848 11.367 19.578 1 97.81 99 CYS B O 1
ATOM 1690 N N . MET B 1 100 ? 9.328 11.133 17.938 1 97.19 100 MET B N 1
ATOM 1691 C CA . MET B 1 100 ? 10.219 12.148 18.5 1 97.19 100 MET B CA 1
ATOM 1692 C C . MET B 1 100 ? 9.523 13.5 18.578 1 97.19 100 MET B C 1
ATOM 1694 O O . MET B 1 100 ? 9.68 14.227 19.562 1 97.19 100 MET B O 1
ATOM 1698 N N . TYR B 1 101 ? 8.766 13.789 17.625 1 96.25 101 TYR B N 1
ATOM 1699 C CA . TYR B 1 101 ? 8.086 15.07 17.562 1 96.25 101 TYR B CA 1
ATOM 1700 C C . TYR B 1 101 ? 6.957 15.141 18.578 1 96.25 101 TYR B C 1
ATOM 1702 O O . TYR B 1 101 ? 6.785 16.156 19.25 1 96.25 101 TYR B O 1
ATOM 1710 N N . HIS B 1 102 ? 6.254 14.07 18.766 1 95.88 102 HIS B N 1
ATOM 1711 C CA . HIS B 1 102 ? 5.02 14.133 19.531 1 95.88 102 HIS B CA 1
ATOM 1712 C C . HIS B 1 102 ? 5.242 13.688 20.969 1 95.88 102 HIS B C 1
ATOM 1714 O O . HIS B 1 102 ? 4.527 14.125 21.875 1 95.88 102 HIS B O 1
ATOM 1720 N N . TYR B 1 103 ? 6.203 12.938 21.188 1 95.31 103 TYR B N 1
ATOM 1721 C CA . TYR B 1 103 ? 6.238 12.305 22.5 1 95.31 103 TYR B CA 1
ATOM 1722 C C . TYR B 1 103 ? 7.559 12.594 23.203 1 95.31 103 TYR B C 1
ATOM 1724 O O . TYR B 1 103 ? 7.719 12.273 24.391 1 95.31 103 TYR B O 1
ATOM 1732 N N . ILE B 1 104 ? 8.5 13.109 22.531 1 91.94 104 ILE B N 1
ATOM 1733 C CA . ILE B 1 104 ? 9.758 13.492 23.141 1 91.94 104 ILE B CA 1
ATOM 1734 C C . ILE B 1 104 ? 9.883 15.016 23.188 1 91.94 104 ILE B C 1
ATOM 1736 O O . ILE B 1 104 ? 9.828 15.672 22.156 1 91.94 104 ILE B O 1
ATOM 1740 N N . PRO B 1 105 ? 9.969 15.641 24.484 1 81.31 105 PRO B N 1
ATOM 1741 C CA . PRO B 1 105 ? 10.102 17.094 24.641 1 81.31 105 PRO B CA 1
ATOM 1742 C C . PRO B 1 105 ? 11.227 17.672 23.781 1 81.31 105 PRO B C 1
ATOM 1744 O O . PRO B 1 105 ? 12.305 17.078 23.688 1 81.31 105 PRO B O 1
ATOM 1747 N N . GLN B 1 106 ? 10.773 18.5 22.812 1 74.12 106 GLN B N 1
ATOM 1748 C CA . GLN B 1 106 ? 11.742 19.188 21.969 1 74.12 106 GLN B CA 1
ATOM 1749 C C . GLN B 1 106 ? 12.5 20.25 22.766 1 74.12 106 GLN B C 1
ATOM 1751 O O . GLN B 1 106 ? 11.938 20.859 23.672 1 74.12 106 GLN B O 1
ATOM 1756 N N . LYS B 1 107 ? 13.742 20.047 23.031 1 63.59 107 LYS B N 1
ATOM 1757 C CA . LYS B 1 107 ? 14.5 21.062 23.75 1 63.59 107 LYS B CA 1
ATOM 1758 C C . LYS B 1 107 ? 14.297 22.438 23.109 1 63.59 107 LYS B C 1
ATOM 1760 O O . LYS B 1 107 ? 14.523 22.609 21.906 1 63.59 107 LYS B O 1
ATOM 1765 N N . GLY B 1 108 ? 13.453 23.125 23.5 1 44.16 108 GLY B N 1
ATOM 1766 C CA . GLY B 1 108 ? 13.688 24.547 23.359 1 44.16 108 GLY B CA 1
ATOM 1767 C C . GLY B 1 108 ? 14.969 25.016 24.031 1 44.16 108 GLY B C 1
ATOM 1768 O O . GLY B 1 108 ? 15.516 24.312 24.891 1 44.16 108 GLY B O 1
#

Sequence (216 aa):
MSARLGRKLVDHLKSKEFRNYLMSTHFWGPLANWGIPLAAIADFRNDPKFISGKMTVALCLYSAMFMRFAWVVQPQNMLLFTCHFTNECAQLTQLTRFCMYHYIPQKGMSARLGRKLVDHLKSKEFRNYLMSTHFWGPLANWGIPLAAIADFRNDPKFISGKMTVALCLYSAMFMRFAWVVQPQNMLLFTCHFTNECAQLTQLTRFCMYHYIPQKG

Secondary structure (DSSP, 8-state):
-HHHHHHHHHHHHHSHHHHHHHTSHHHHHHHHHHHHHHHHHHGGGS-GGG--HHHHHHHHHHHHHHHHHHHHSSS--HHHHHHHHHHHHHHHHHHHHHHHHHHS----/-HHHHHHHHHHHHHSHHHHHHHTSHHHHHHHHHHHHHHHHHHGGGS-GGG--HHHHHHHHHHHHHHHHHHHHSSS--HHHHHHHHHHHHHHHHHHHHHHHHHHS----